Protein AF-A0A2N4TJZ2-F1 (afdb_monomer_lite)

Secondary structure (DSSP, 8-state):
--TTHHHHHHHTT----------GGGGGGS---SSSSS--SS----S----SSPPPPP---S-STHHHHHHHHHHT--THHHHSS-HHHHHHHHHHHHTTTS-TT-HHHHHHHHTEEEEEEEEEEEEPPSSSS-PEEEEEEEEEEE-GGGGTT--THHHHHHHHHHHHHHSBTTSEEEEEEEETTTEEEEEPPPEE--B---

Foldseek 3Di:
DDPVVVVVVVCVPDDDDDDDDDPQQVLQVQDFPQWASDDDPDPDPDPHDGDPDRDDHDDDDLCDDVLVVVVVVVLVDACVVLAPDDFQVSLVVVLVVVVSVDDPPCQLVNLQSVQFRGKHKDWDWDFDDDPDPGDIAIAIEIETEGECVSNVPDDCVVVQVVVQVVVLANDEQRHKYKYWYAYPVPGTPDTDDIDGRPHYDD

Organism: Ralstonia pickettii (NCBI:txid329)

pLDDT: mean 77.64, std 12.87, range [39.34, 93.81]

InterPro domains:
  IPR010272 Type VI secretion system TssF [PF05947] (14-199)
  IPR010272 Type VI secretion system TssF [PTHR35370] (18-200)

Sequence (202 aa):
MRRQDLLEEIIQHTAAGEYTRTNRDLSNLVPRNGFNDLHSPDSIPVTAVGLIRPPSAPRAPFAEGEMAWRLIRQLGFNYLSLTDLDHREGGQGLRNMLRLFVASDDAAQLRQIDSLIGSKVKPVTRRLPGSGPIIYGRGVQCQLTVDETGFSGISPYLFGMVLEQFLTRHVSVNSFTETELHSIQRGRVHRWPVRMGTRSTV

Radius of gyration: 25.01 Å; chains: 1; bounding box: 58×56×70 Å

Structure (mmCIF, N/CA/C/O backbone):
data_AF-A0A2N4TJZ2-F1
#
_entry.id   AF-A0A2N4TJZ2-F1
#
loop_
_atom_site.group_PDB
_atom_site.id
_atom_site.type_symbol
_atom_site.label_atom_id
_atom_site.label_alt_id
_atom_site.label_comp_id
_atom_site.label_asym_id
_atom_site.label_entity_id
_atom_site.label_seq_id
_atom_site.pdbx_PDB_ins_code
_atom_site.Cartn_x
_atom_site.Cartn_y
_atom_site.Cartn_z
_atom_site.occupancy
_atom_site.B_iso_or_equiv
_atom_site.auth_seq_id
_atom_site.auth_comp_id
_atom_site.auth_asym_id
_atom_site.auth_atom_id
_atom_site.pdbx_PDB_model_num
ATOM 1 N N . MET A 1 1 ? 38.676 39.493 -37.091 1.00 44.66 1 MET A N 1
ATOM 2 C CA . MET A 1 1 ? 37.961 39.515 -35.798 1.00 44.66 1 MET A CA 1
ATOM 3 C C . MET A 1 1 ? 37.165 38.229 -35.700 1.00 44.66 1 MET A C 1
ATOM 5 O O . MET A 1 1 ? 36.182 38.080 -36.418 1.00 44.66 1 MET A O 1
ATOM 9 N N . ARG A 1 2 ? 37.725 37.225 -35.014 1.00 41.06 2 ARG A N 1
ATOM 10 C CA . ARG A 1 2 ? 37.318 35.819 -35.133 1.00 41.06 2 ARG A CA 1
ATOM 11 C C . ARG A 1 2 ? 36.214 35.497 -34.131 1.00 41.06 2 ARG A C 1
ATOM 13 O O . ARG A 1 2 ? 36.300 35.830 -32.963 1.00 41.06 2 ARG A O 1
ATOM 20 N N . ARG A 1 3 ? 35.249 34.709 -34.598 1.00 44.62 3 ARG A N 1
ATOM 21 C CA . ARG A 1 3 ? 34.163 34.036 -33.861 1.00 44.62 3 ARG A CA 1
ATOM 22 C C . ARG A 1 3 ? 34.628 33.163 -32.671 1.00 44.62 3 ARG A C 1
ATOM 24 O O . ARG A 1 3 ? 33.786 32.599 -31.988 1.00 44.62 3 ARG A O 1
ATOM 31 N N . GLN A 1 4 ? 35.941 33.021 -32.470 1.00 47.22 4 GLN A N 1
ATOM 32 C CA . GLN A 1 4 ? 36.568 32.284 -31.371 1.00 4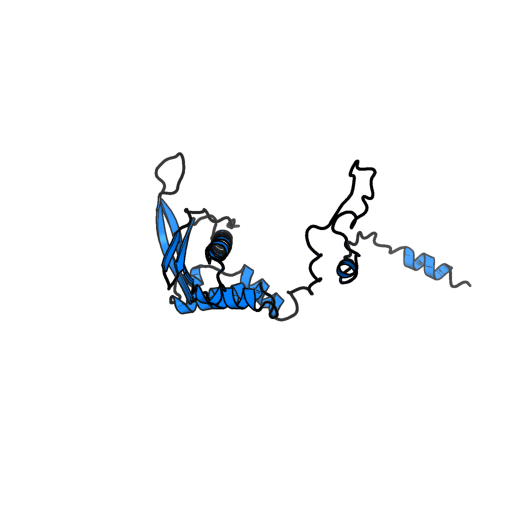7.22 4 GLN A CA 1
ATOM 33 C C . GLN A 1 4 ? 36.593 33.101 -30.072 1.00 47.22 4 GLN A C 1
ATOM 35 O O . GLN A 1 4 ? 36.361 32.524 -29.018 1.00 47.22 4 GLN A O 1
ATOM 40 N N . ASP A 1 5 ? 36.734 34.428 -30.151 1.00 49.44 5 ASP A N 1
ATOM 41 C CA . ASP A 1 5 ? 36.840 35.282 -28.957 1.00 49.44 5 ASP A CA 1
ATOM 42 C C . ASP A 1 5 ? 35.489 35.393 -28.208 1.00 49.44 5 ASP A C 1
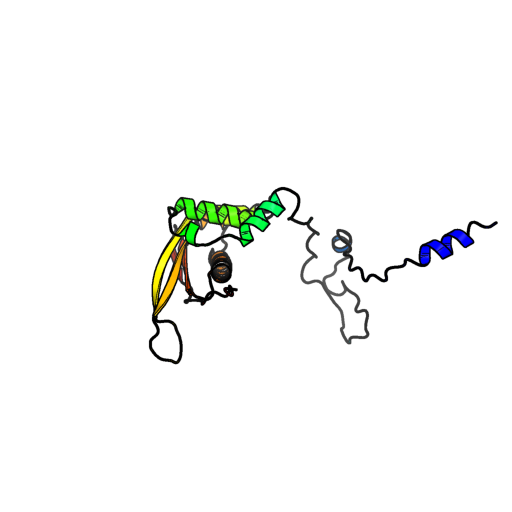ATOM 44 O O . ASP A 1 5 ? 35.450 35.504 -26.990 1.00 49.44 5 ASP A O 1
ATOM 48 N N . LEU A 1 6 ? 34.360 35.248 -28.921 1.00 49.09 6 LEU A N 1
ATOM 49 C CA . LEU A 1 6 ? 33.008 35.237 -28.334 1.00 49.09 6 LEU A CA 1
ATOM 50 C C . LEU A 1 6 ? 32.636 33.914 -27.639 1.00 49.09 6 LEU A C 1
ATOM 52 O O . LEU A 1 6 ? 31.688 33.884 -26.858 1.00 49.09 6 LEU A O 1
ATOM 56 N N . LEU A 1 7 ? 33.330 32.807 -27.935 1.00 45.56 7 LEU A N 1
ATOM 57 C CA . LEU A 1 7 ? 33.061 31.514 -27.291 1.00 45.56 7 LEU A CA 1
ATOM 58 C C . LEU A 1 7 ? 33.777 31.385 -25.943 1.00 45.56 7 LEU A C 1
ATOM 60 O O . LEU A 1 7 ? 33.251 30.716 -25.058 1.00 45.56 7 LEU A O 1
ATOM 64 N N . GLU A 1 8 ? 34.926 32.041 -25.760 1.00 44.22 8 GLU A N 1
ATOM 65 C CA . GLU A 1 8 ? 35.629 32.047 -24.469 1.00 44.22 8 GLU A CA 1
ATOM 66 C C . GLU A 1 8 ? 34.895 32.880 -23.408 1.00 44.22 8 GLU A C 1
ATOM 68 O O . GLU A 1 8 ? 34.836 32.475 -22.247 1.00 44.22 8 GLU A O 1
ATOM 73 N N . GLU A 1 9 ? 34.246 33.980 -23.802 1.00 43.00 9 GLU A N 1
ATOM 74 C CA . GLU A 1 9 ? 33.514 34.857 -22.874 1.00 43.00 9 GLU A CA 1
ATOM 75 C C . GLU A 1 9 ? 32.220 34.202 -22.337 1.00 43.00 9 GLU A C 1
ATOM 77 O O . GLU A 1 9 ? 31.834 34.411 -21.188 1.00 43.00 9 GLU A O 1
ATOM 82 N N . ILE A 1 10 ? 31.585 33.311 -23.114 1.00 47.72 10 ILE A N 1
ATOM 83 C CA . ILE A 1 10 ? 30.380 32.569 -22.683 1.00 47.72 10 ILE A CA 1
ATOM 84 C C . ILE A 1 10 ? 30.727 31.440 -21.691 1.00 47.72 10 ILE A C 1
ATOM 86 O O . ILE A 1 10 ? 29.904 31.074 -20.849 1.00 47.72 10 ILE A O 1
ATOM 90 N N . ILE A 1 11 ? 31.954 30.909 -21.729 1.00 50.69 11 ILE A N 1
ATOM 91 C CA . ILE A 1 11 ? 32.396 29.813 -20.846 1.00 50.69 11 ILE A CA 1
ATOM 92 C C . ILE A 1 11 ? 32.742 30.322 -19.429 1.00 50.69 11 ILE A C 1
ATOM 94 O O . ILE A 1 11 ? 32.792 29.532 -18.483 1.00 50.69 11 ILE A O 1
ATOM 98 N N . GLN A 1 12 ? 32.880 31.633 -19.207 1.00 48.31 12 GLN A N 1
ATOM 99 C CA . GLN A 1 12 ? 33.169 32.189 -17.873 1.00 48.31 12 GLN A CA 1
ATOM 100 C C . GLN A 1 12 ? 31.987 32.134 -16.886 1.00 48.31 12 GLN A C 1
ATOM 102 O O . GLN A 1 12 ? 32.190 32.296 -15.684 1.00 48.31 12 GLN A O 1
ATOM 107 N N . HIS A 1 13 ? 30.780 31.782 -17.343 1.00 50.84 13 HIS A N 1
ATOM 108 C CA . HIS A 1 13 ? 29.644 31.427 -16.481 1.00 50.84 13 HIS A CA 1
ATOM 109 C C . HIS A 1 13 ? 29.353 29.915 -16.479 1.00 50.84 13 HIS A C 1
ATOM 111 O O . HIS A 1 13 ? 28.200 29.485 -16.487 1.00 50.84 13 HIS A O 1
ATOM 117 N N . THR A 1 14 ? 30.392 29.076 -16.466 1.00 56.72 14 THR A N 1
ATOM 118 C CA . THR A 1 14 ? 30.214 27.621 -16.348 1.00 56.72 14 THR A CA 1
ATOM 119 C C . THR A 1 14 ? 29.917 27.241 -14.897 1.00 56.72 14 THR A C 1
ATOM 121 O O . THR A 1 14 ? 30.818 27.097 -14.074 1.00 56.72 14 THR A O 1
ATOM 124 N N . ALA A 1 15 ? 28.639 27.049 -14.573 1.00 63.09 15 ALA A N 1
ATOM 125 C CA . ALA A 1 15 ? 28.247 26.321 -13.374 1.00 63.09 15 ALA A CA 1
ATOM 126 C C . ALA A 1 15 ? 28.661 24.847 -13.533 1.00 63.09 15 ALA A C 1
ATOM 128 O O . ALA A 1 15 ? 28.119 24.130 -14.377 1.00 63.09 15 ALA A O 1
ATOM 129 N N . ALA A 1 16 ? 29.631 24.391 -12.737 1.00 63.72 16 ALA A N 1
ATOM 130 C CA . ALA A 1 16 ? 29.939 22.971 -12.612 1.00 63.72 16 ALA A CA 1
ATOM 131 C C . ALA A 1 16 ? 28.757 22.278 -11.917 1.00 63.72 16 ALA A C 1
ATOM 133 O O . ALA A 1 16 ? 28.494 22.516 -10.740 1.00 63.72 16 ALA A O 1
ATOM 134 N N . GLY A 1 17 ? 28.011 21.465 -12.664 1.00 72.38 17 GLY A N 1
ATOM 135 C CA . GLY A 1 17 ? 26.891 20.683 -12.151 1.00 72.38 17 GLY A CA 1
ATOM 136 C C . GLY A 1 17 ? 27.111 19.204 -12.428 1.00 72.38 17 GLY A C 1
ATOM 137 O O . GLY A 1 17 ? 27.407 18.819 -13.559 1.00 72.38 17 GLY A O 1
ATOM 138 N N . GLU A 1 18 ? 26.957 18.372 -11.405 1.00 76.31 18 GLU A N 1
ATOM 139 C CA . GLU A 1 18 ? 26.844 16.929 -11.583 1.00 76.31 18 GLU A CA 1
ATOM 140 C C . GLU A 1 18 ? 25.398 16.592 -11.959 1.00 76.31 18 GLU A C 1
ATOM 142 O O . GLU A 1 18 ? 24.453 16.945 -11.251 1.00 76.31 18 GLU A O 1
ATOM 147 N N . TYR A 1 19 ? 25.212 15.909 -13.089 1.00 80.56 19 TYR A N 1
ATOM 148 C CA . TYR A 1 19 ? 23.892 15.508 -13.568 1.00 80.56 19 TYR A CA 1
ATOM 149 C C . TYR A 1 19 ? 23.824 13.989 -13.670 1.00 80.56 19 TYR A C 1
ATOM 151 O O . TYR A 1 19 ? 24.529 13.379 -14.471 1.00 80.56 19 TYR A O 1
ATOM 159 N N . THR A 1 20 ? 22.920 13.373 -12.910 1.00 81.31 20 THR A N 1
ATOM 160 C CA . THR A 1 20 ? 22.594 11.952 -13.082 1.00 81.31 20 THR A CA 1
ATOM 161 C C . THR A 1 20 ? 21.530 11.810 -14.168 1.00 81.31 20 THR A C 1
ATOM 163 O O . THR A 1 20 ? 20.476 12.445 -14.099 1.00 81.31 20 THR A O 1
ATOM 166 N N . ARG A 1 21 ? 21.790 10.982 -15.185 1.00 81.62 21 ARG A N 1
ATOM 167 C CA . ARG A 1 21 ? 20.846 10.685 -16.275 1.00 81.62 21 ARG A CA 1
ATOM 168 C C . ARG A 1 21 ? 20.553 9.190 -16.338 1.00 81.62 21 ARG A C 1
ATOM 170 O O . ARG A 1 21 ? 21.384 8.376 -15.954 1.00 81.62 21 ARG A O 1
ATOM 177 N N . THR A 1 22 ? 19.376 8.834 -16.847 1.00 81.19 22 THR A N 1
ATOM 178 C CA . THR A 1 22 ? 18.978 7.439 -17.080 1.00 81.19 22 THR A CA 1
ATOM 179 C C . THR A 1 22 ? 18.794 7.183 -18.576 1.00 81.19 22 THR A C 1
ATOM 181 O O . THR A 1 22 ? 18.402 8.077 -19.326 1.00 81.19 22 THR A O 1
ATOM 184 N N . ASN A 1 23 ? 19.054 5.948 -19.018 1.00 82.25 23 ASN A N 1
ATOM 185 C CA . ASN A 1 23 ? 19.043 5.562 -20.437 1.00 82.25 23 ASN A CA 1
ATOM 186 C C . ASN A 1 23 ? 17.641 5.232 -20.992 1.00 82.25 23 ASN A C 1
ATOM 188 O O . ASN A 1 23 ? 17.527 4.759 -22.122 1.00 82.25 23 ASN A O 1
ATOM 192 N N . ARG A 1 24 ? 16.577 5.486 -20.212 1.00 80.88 24 ARG A N 1
ATOM 193 C CA . ARG A 1 24 ? 15.167 5.212 -20.553 1.00 80.88 24 ARG A CA 1
ATOM 194 C C . ARG A 1 24 ? 14.999 3.849 -21.241 1.00 80.88 24 ARG A C 1
ATOM 196 O O . ARG A 1 24 ? 15.236 2.821 -20.611 1.00 80.88 24 ARG A O 1
ATOM 203 N N . ASP A 1 25 ? 14.596 3.846 -22.510 1.00 77.81 25 ASP A N 1
ATOM 204 C CA . ASP A 1 25 ? 14.196 2.652 -23.254 1.00 77.81 25 ASP A CA 1
ATOM 205 C C . ASP A 1 25 ? 15.373 1.761 -23.663 1.00 77.81 25 ASP A C 1
ATOM 207 O O . ASP A 1 25 ? 15.170 0.577 -23.929 1.00 77.81 25 ASP A O 1
ATOM 211 N N . LEU A 1 26 ? 16.613 2.271 -23.653 1.00 77.38 26 LEU A N 1
ATOM 212 C CA . LEU A 1 26 ? 17.788 1.463 -24.008 1.00 77.38 26 LEU A CA 1
ATOM 213 C C . LEU A 1 26 ? 17.996 0.286 -23.047 1.00 77.38 26 LEU A C 1
ATOM 215 O O . LEU A 1 26 ? 18.498 -0.755 -23.463 1.00 77.38 26 LEU A O 1
ATOM 219 N N . SER A 1 27 ? 17.559 0.400 -21.790 1.00 73.44 27 SER A N 1
ATOM 220 C CA . SER A 1 27 ? 17.622 -0.702 -20.819 1.00 73.44 27 SER A CA 1
ATOM 221 C C . SER A 1 27 ? 16.827 -1.932 -21.279 1.00 73.44 27 SER A C 1
ATOM 223 O O . SER A 1 27 ? 17.176 -3.068 -20.951 1.00 73.44 27 SER A O 1
ATOM 225 N N . ASN A 1 28 ? 15.781 -1.731 -22.088 1.00 77.94 28 ASN A N 1
ATOM 226 C CA . ASN A 1 28 ? 14.980 -2.825 -22.631 1.00 77.94 28 ASN A CA 1
ATOM 227 C C . ASN A 1 28 ? 15.677 -3.557 -23.785 1.00 77.94 28 ASN A C 1
ATOM 229 O O . ASN A 1 28 ? 15.300 -4.688 -24.081 1.00 77.94 28 ASN A O 1
ATOM 233 N N . LEU A 1 29 ? 16.687 -2.940 -24.401 1.00 78.38 29 LEU A N 1
ATOM 234 C CA . LEU A 1 29 ? 17.387 -3.461 -25.576 1.00 78.38 29 LEU A CA 1
ATOM 235 C C . LEU A 1 29 ? 18.653 -4.253 -25.229 1.00 78.38 29 LEU A C 1
ATOM 237 O O . LEU A 1 29 ? 19.268 -4.822 -26.127 1.00 78.38 29 LEU A O 1
ATOM 241 N N . VAL A 1 30 ? 19.043 -4.309 -23.949 1.00 75.12 30 VAL A N 1
ATOM 242 C CA . VAL A 1 30 ? 20.199 -5.101 -23.509 1.00 75.12 30 VAL A CA 1
ATOM 243 C C . VAL A 1 30 ? 19.944 -6.577 -23.847 1.00 75.12 30 VAL A C 1
ATOM 245 O O . VAL A 1 30 ? 18.954 -7.120 -23.341 1.00 75.12 30 VAL A O 1
ATOM 248 N N . PRO A 1 31 ? 20.780 -7.214 -24.695 1.00 72.62 31 PRO A N 1
ATOM 249 C CA . PRO A 1 31 ? 20.651 -8.626 -25.040 1.00 72.62 31 PRO A CA 1
ATOM 250 C C . PRO A 1 31 ? 20.880 -9.486 -23.797 1.00 72.62 31 PRO A C 1
ATOM 252 O O . PRO A 1 31 ? 21.727 -9.161 -22.969 1.00 72.62 31 PRO A O 1
ATOM 255 N N . ARG A 1 32 ? 20.091 -10.557 -23.643 1.00 73.69 32 ARG A N 1
ATOM 256 C CA . ARG A 1 32 ? 20.026 -11.320 -22.388 1.00 73.69 32 ARG A CA 1
ATOM 257 C C . ARG A 1 32 ? 20.204 -12.801 -22.640 1.00 73.69 32 ARG A C 1
ATOM 259 O O . ARG A 1 32 ? 19.476 -13.384 -23.443 1.00 73.69 32 ARG A O 1
ATOM 266 N N . ASN A 1 33 ? 21.129 -13.399 -21.912 1.00 78.56 33 ASN A N 1
ATOM 267 C CA . ASN A 1 33 ? 21.302 -14.840 -21.795 1.00 78.56 33 ASN A CA 1
ATOM 268 C C . ASN A 1 33 ? 21.203 -15.316 -20.332 1.00 78.56 33 ASN A C 1
ATOM 270 O O . ASN A 1 33 ? 21.258 -16.521 -20.096 1.00 78.56 33 ASN A O 1
ATOM 274 N N . GLY A 1 34 ? 21.035 -14.399 -19.364 1.00 78.12 34 GLY A N 1
ATOM 275 C CA . GLY A 1 34 ? 20.883 -14.720 -17.941 1.00 78.12 34 GLY A CA 1
ATOM 276 C C . GLY A 1 34 ? 22.190 -15.115 -17.250 1.00 78.12 34 GLY A C 1
ATOM 277 O O . GLY A 1 34 ? 22.166 -15.500 -16.083 1.00 78.12 34 GLY A O 1
ATOM 278 N N . PHE A 1 35 ? 23.324 -15.021 -17.949 1.00 76.81 35 PHE A N 1
ATOM 279 C CA . PHE A 1 35 ? 24.637 -15.434 -17.458 1.00 76.81 35 PHE A CA 1
ATOM 280 C C . PHE A 1 35 ? 25.669 -14.308 -17.573 1.00 76.81 35 PHE A C 1
ATOM 282 O O . PHE A 1 35 ? 26.333 -14.008 -16.590 1.00 76.81 35 PHE A O 1
ATOM 289 N N . ASN A 1 36 ? 25.771 -13.645 -18.728 1.00 79.75 36 ASN A N 1
ATOM 290 C CA . ASN A 1 36 ? 26.744 -12.588 -19.023 1.00 79.75 36 ASN A CA 1
ATOM 291 C C . ASN A 1 36 ? 26.056 -11.371 -19.662 1.00 79.75 36 ASN A C 1
ATOM 293 O O . ASN A 1 36 ? 26.344 -11.000 -20.800 1.00 79.75 36 ASN A O 1
ATOM 297 N N . ASP A 1 37 ? 25.103 -10.798 -18.933 1.00 79.06 37 ASP A N 1
ATOM 298 C CA . ASP A 1 37 ? 24.270 -9.682 -19.386 1.00 79.06 37 ASP A CA 1
ATOM 299 C C . ASP A 1 37 ? 24.891 -8.316 -19.048 1.00 79.06 37 ASP A C 1
ATOM 301 O O . ASP A 1 37 ? 24.553 -7.310 -19.671 1.00 79.06 37 ASP A O 1
ATOM 305 N N . LEU A 1 38 ? 25.785 -8.261 -18.053 1.00 80.69 38 LEU A N 1
ATOM 306 C CA . LEU A 1 38 ? 26.438 -7.034 -17.595 1.00 80.69 38 LEU A CA 1
ATOM 307 C C . LEU A 1 38 ? 27.949 -7.232 -17.452 1.00 80.69 38 LEU A C 1
ATOM 309 O O . LEU A 1 38 ? 28.414 -8.255 -16.953 1.00 80.69 38 LEU A O 1
ATOM 313 N N . HIS A 1 39 ? 28.712 -6.207 -17.829 1.00 77.56 39 HIS A N 1
ATOM 314 C CA . HIS A 1 39 ? 30.156 -6.160 -17.621 1.00 77.56 39 HIS A CA 1
ATOM 315 C C . HIS A 1 39 ? 30.487 -5.404 -16.331 1.00 77.56 39 HIS A C 1
ATOM 317 O O . HIS A 1 39 ? 29.963 -4.316 -16.092 1.00 77.56 39 HIS A O 1
ATOM 323 N N . SER A 1 40 ? 31.368 -5.975 -15.507 1.00 74.19 40 SER A N 1
ATOM 324 C CA . SER A 1 40 ? 31.910 -5.289 -14.332 1.00 74.19 40 SER A CA 1
ATOM 325 C C . SER A 1 40 ? 32.958 -4.256 -14.775 1.00 74.19 40 SER A C 1
ATOM 327 O O . SER A 1 40 ? 33.873 -4.636 -15.506 1.00 74.19 40 SER A O 1
ATOM 329 N N . PRO A 1 41 ? 32.846 -2.976 -14.370 1.00 68.00 41 PRO A N 1
ATOM 330 C CA . PRO A 1 41 ? 33.807 -1.931 -14.735 1.00 68.00 41 PRO A CA 1
ATOM 331 C C . PRO A 1 41 ? 35.154 -2.076 -14.012 1.00 68.00 41 PRO A C 1
ATOM 333 O O . PRO A 1 41 ? 36.177 -1.682 -14.561 1.00 68.00 41 PRO A O 1
ATOM 336 N N . ASP A 1 42 ? 35.157 -2.692 -12.827 1.00 70.50 42 ASP A N 1
ATOM 337 C CA . ASP A 1 42 ? 36.364 -3.011 -12.067 1.00 70.50 42 ASP A CA 1
ATOM 338 C C . ASP A 1 42 ? 36.673 -4.509 -12.142 1.00 70.50 42 ASP A C 1
ATOM 340 O O . ASP A 1 42 ? 35.764 -5.336 -12.291 1.00 70.50 42 ASP A O 1
ATOM 344 N N . SER A 1 43 ? 37.956 -4.854 -11.990 1.00 70.50 43 SER A N 1
ATOM 345 C CA . SER A 1 43 ? 38.496 -6.221 -11.904 1.00 70.50 43 SER A CA 1
ATOM 346 C C . SER A 1 43 ? 38.030 -6.946 -10.634 1.00 70.50 43 SER A C 1
ATOM 348 O O . SER A 1 43 ? 38.821 -7.314 -9.766 1.00 70.50 43 SER A O 1
ATOM 350 N N . ILE A 1 44 ? 36.722 -7.131 -10.502 1.00 77.75 44 ILE A N 1
ATOM 351 C CA . ILE A 1 44 ? 36.090 -7.928 -9.460 1.00 77.75 44 ILE A CA 1
ATOM 352 C C . ILE A 1 44 ? 36.197 -9.398 -9.900 1.00 77.75 44 ILE A C 1
ATOM 354 O O . ILE A 1 44 ? 35.881 -9.700 -11.053 1.00 77.75 44 ILE A O 1
ATOM 358 N N . PRO A 1 45 ? 36.626 -10.333 -9.028 1.00 81.56 45 PRO A N 1
ATOM 359 C CA . PRO A 1 45 ? 36.756 -11.747 -9.373 1.00 81.56 45 PRO A CA 1
ATOM 360 C C . PRO A 1 45 ? 35.376 -12.426 -9.432 1.00 81.56 45 PRO A C 1
ATOM 362 O O . PRO A 1 45 ? 35.015 -13.222 -8.568 1.00 81.56 45 PRO A O 1
ATOM 365 N N . VAL A 1 46 ? 34.584 -12.090 -10.451 1.00 82.31 46 VAL A N 1
ATOM 366 C CA . VAL A 1 46 ? 33.288 -12.705 -10.764 1.00 82.31 46 VAL A CA 1
ATOM 367 C C . VAL A 1 46 ? 33.355 -13.389 -12.124 1.00 82.31 46 VAL A C 1
ATOM 369 O O . VAL A 1 46 ? 33.889 -12.838 -13.081 1.00 82.31 46 VAL A O 1
ATOM 372 N N . THR A 1 47 ? 32.816 -14.606 -12.218 1.00 82.31 47 THR A N 1
ATOM 373 C CA . THR A 1 47 ? 32.832 -15.389 -13.465 1.00 82.31 47 THR A CA 1
ATOM 374 C C . THR A 1 47 ? 31.898 -14.804 -14.523 1.00 82.31 47 THR A C 1
ATOM 376 O O . THR A 1 47 ? 32.257 -14.788 -15.696 1.00 82.31 47 THR A O 1
ATOM 379 N N . ALA A 1 48 ? 30.712 -14.333 -14.122 1.00 82.94 48 ALA A N 1
ATOM 380 C CA . ALA A 1 48 ? 29.750 -13.673 -15.000 1.00 82.94 48 ALA A CA 1
ATOM 381 C C . ALA A 1 48 ? 28.670 -12.940 -14.173 1.00 82.94 48 ALA A C 1
ATOM 383 O O . ALA A 1 48 ? 28.469 -13.258 -12.997 1.00 82.94 48 ALA A O 1
ATOM 384 N N . VAL A 1 49 ? 27.976 -11.970 -14.778 1.00 84.12 49 VAL A N 1
ATOM 385 C CA . VAL A 1 49 ? 26.846 -11.251 -14.164 1.00 84.12 49 VAL A CA 1
ATOM 386 C C . VAL A 1 49 ? 25.624 -11.363 -15.072 1.00 84.12 49 VAL A C 1
ATOM 388 O O . VAL A 1 49 ? 25.602 -10.811 -16.171 1.00 84.12 49 VAL A O 1
ATOM 391 N N . GLY A 1 50 ? 24.597 -12.066 -14.597 1.00 86.19 50 GLY A N 1
ATOM 392 C CA . GLY A 1 50 ? 23.351 -12.310 -15.321 1.00 86.19 50 GLY A CA 1
ATOM 393 C C . GLY A 1 50 ? 22.138 -11.659 -14.661 1.00 86.19 50 GLY A C 1
ATOM 394 O O . GLY A 1 50 ? 22.074 -11.512 -13.437 1.00 86.19 50 GLY A O 1
ATOM 395 N N . LEU A 1 51 ? 21.149 -11.283 -15.469 1.00 83.75 51 LEU A N 1
ATOM 396 C CA . LEU A 1 51 ? 19.886 -10.722 -15.005 1.00 83.75 51 LEU A CA 1
ATOM 397 C C . LEU A 1 51 ? 18.882 -11.847 -14.721 1.00 83.75 51 LEU A C 1
ATOM 399 O O . LEU A 1 51 ? 18.442 -12.552 -15.623 1.00 83.75 51 LEU A O 1
ATOM 403 N N . ILE A 1 52 ? 18.450 -11.971 -13.460 1.00 86.19 52 ILE A N 1
ATOM 404 C CA . ILE A 1 52 ? 17.416 -12.945 -13.044 1.00 86.19 52 ILE A CA 1
ATOM 405 C C . ILE A 1 52 ? 16.068 -12.638 -13.713 1.00 86.19 52 ILE A C 1
ATOM 407 O O . ILE A 1 52 ? 15.266 -13.531 -13.987 1.00 86.19 52 ILE A O 1
ATOM 411 N N . ARG A 1 53 ? 15.790 -11.352 -13.942 1.00 81.75 53 ARG A N 1
ATOM 412 C CA . ARG A 1 53 ? 14.574 -10.872 -14.595 1.00 81.75 53 ARG A CA 1
ATOM 413 C C . ARG A 1 53 ? 14.911 -9.783 -15.602 1.00 81.75 53 ARG A C 1
ATOM 415 O O . ARG A 1 53 ? 15.854 -9.024 -15.376 1.00 81.75 53 ARG A O 1
ATOM 422 N N . PRO A 1 54 ? 14.115 -9.670 -16.677 1.00 80.88 54 PRO A N 1
ATOM 423 C CA . PRO A 1 54 ? 14.224 -8.545 -17.589 1.00 80.88 54 PRO A CA 1
ATOM 424 C C . PRO A 1 54 ? 14.076 -7.218 -16.820 1.00 80.88 54 PRO A C 1
ATOM 426 O O . PRO A 1 54 ? 13.220 -7.137 -15.932 1.00 80.88 54 PRO A O 1
ATOM 429 N N . PRO A 1 55 ? 14.859 -6.174 -17.154 1.00 83.31 55 PRO A N 1
ATOM 430 C CA . PRO A 1 55 ? 14.597 -4.823 -16.687 1.00 83.31 55 PRO A CA 1
ATOM 431 C C . PRO A 1 55 ? 13.147 -4.442 -16.979 1.00 83.31 55 PRO A C 1
ATOM 433 O O . PRO A 1 55 ? 12.611 -4.746 -18.048 1.00 83.31 55 PRO A O 1
ATOM 436 N N . SER A 1 56 ? 12.505 -3.798 -16.009 1.00 82.88 56 SER A N 1
ATOM 437 C CA . SER A 1 56 ? 11.169 -3.250 -16.202 1.00 82.88 56 SER A CA 1
ATOM 438 C C . SER A 1 56 ? 11.213 -2.133 -17.236 1.00 82.88 56 SER A C 1
ATOM 440 O O . SER A 1 56 ? 12.144 -1.323 -17.220 1.00 82.88 56 SER A O 1
ATOM 442 N N . ALA A 1 57 ? 10.173 -2.037 -18.064 1.00 81.75 57 ALA A N 1
ATOM 443 C CA . ALA A 1 57 ? 10.030 -0.910 -18.969 1.00 81.75 57 ALA A CA 1
ATOM 444 C C . ALA A 1 57 ? 10.039 0.411 -18.175 1.00 81.75 57 ALA A C 1
ATOM 446 O O . ALA A 1 57 ? 9.409 0.490 -17.111 1.00 81.75 57 ALA A O 1
ATOM 447 N N . PRO A 1 58 ? 10.763 1.437 -18.652 1.00 82.81 58 PRO A N 1
ATOM 448 C CA . PRO A 1 58 ? 10.765 2.734 -18.002 1.00 82.81 58 PRO A CA 1
ATOM 449 C C . PRO A 1 58 ? 9.348 3.304 -18.032 1.00 82.81 58 PRO A C 1
ATOM 451 O O . PRO A 1 58 ? 8.634 3.207 -19.029 1.00 82.81 58 PRO A O 1
ATOM 454 N N . ARG A 1 59 ? 8.935 3.902 -16.918 1.00 77.94 59 ARG A N 1
ATOM 455 C CA . ARG A 1 59 ? 7.632 4.555 -16.801 1.00 77.94 59 ARG A CA 1
ATOM 456 C C . ARG A 1 59 ? 7.836 6.054 -16.699 1.00 77.94 59 ARG A C 1
ATOM 458 O O . ARG A 1 59 ? 8.764 6.510 -16.028 1.00 77.94 59 ARG A O 1
ATOM 465 N N . ALA A 1 60 ? 6.963 6.803 -17.364 1.00 75.88 60 ALA A N 1
ATOM 466 C CA . ALA A 1 60 ? 6.891 8.244 -17.194 1.00 75.88 60 ALA A CA 1
ATOM 467 C C . ALA A 1 60 ? 6.585 8.590 -15.722 1.00 75.88 60 ALA A C 1
ATOM 469 O O . ALA A 1 60 ? 5.962 7.786 -15.015 1.00 75.88 60 ALA A O 1
ATOM 470 N N . PRO A 1 61 ? 7.038 9.754 -15.232 1.00 72.12 61 PRO A N 1
ATOM 471 C CA . PRO A 1 61 ? 6.724 10.185 -13.879 1.00 72.12 61 PRO A CA 1
ATOM 472 C C . PRO A 1 61 ? 5.206 10.297 -13.685 1.00 72.12 61 PRO A C 1
ATOM 474 O O . PRO A 1 61 ? 4.495 10.874 -14.497 1.00 72.12 61 PRO A O 1
ATOM 477 N N . PHE A 1 62 ? 4.713 9.769 -12.564 1.00 67.25 62 PHE A N 1
ATOM 478 C CA . PHE A 1 62 ? 3.292 9.814 -12.193 1.00 67.25 62 PHE A CA 1
ATOM 479 C C . PHE A 1 62 ? 2.781 11.225 -11.853 1.00 67.25 62 PHE A C 1
ATOM 481 O O . PHE A 1 62 ? 1.578 11.474 -11.856 1.00 67.25 62 PHE A O 1
ATOM 488 N N . ALA A 1 63 ? 3.686 12.138 -11.497 1.00 64.50 63 ALA A N 1
ATOM 489 C CA . ALA A 1 63 ? 3.366 13.441 -10.929 1.00 64.50 63 ALA A CA 1
ATOM 490 C C . ALA A 1 63 ? 3.321 14.540 -12.002 1.00 64.50 63 ALA A C 1
ATOM 492 O O . ALA A 1 63 ? 4.080 15.504 -11.940 1.00 64.50 63 ALA A O 1
ATOM 493 N N . GLU A 1 64 ? 2.415 14.410 -12.970 1.00 66.25 64 GLU A N 1
ATOM 494 C CA . GLU A 1 64 ? 2.127 15.472 -13.940 1.00 66.25 64 GLU A CA 1
ATOM 495 C C . GLU A 1 64 ? 0.729 16.074 -13.697 1.00 66.25 64 GLU A C 1
ATOM 497 O O . GLU A 1 64 ? -0.241 15.372 -13.394 1.00 66.25 64 GLU A O 1
ATOM 502 N N . GLY A 1 65 ? 0.625 17.404 -13.785 1.00 77.00 65 GLY A N 1
ATOM 503 C CA . GLY A 1 65 ? -0.643 18.141 -13.720 1.00 77.00 65 GLY A CA 1
ATOM 504 C C . GLY A 1 65 ? -1.466 17.921 -12.441 1.00 77.00 65 GLY A C 1
ATOM 505 O O . GLY A 1 65 ? -0.981 18.078 -11.320 1.00 77.00 65 GLY A O 1
ATOM 506 N N . GLU A 1 66 ? -2.752 17.590 -12.602 1.00 77.44 66 GLU A N 1
ATOM 507 C CA . GLU A 1 66 ? -3.705 17.419 -11.492 1.00 77.44 66 GLU A CA 1
ATOM 508 C C . GLU A 1 66 ? -3.316 16.269 -10.545 1.00 77.44 66 GLU A C 1
ATOM 510 O O . GLU A 1 66 ? -3.579 16.337 -9.339 1.00 77.44 66 GLU A O 1
ATOM 515 N N . MET A 1 67 ? -2.652 15.227 -11.060 1.00 75.94 67 MET A N 1
ATOM 516 C CA . MET A 1 67 ? -2.234 14.071 -10.263 1.00 75.94 67 MET A CA 1
ATOM 517 C C . MET A 1 67 ? -1.190 14.467 -9.213 1.00 75.94 67 MET A C 1
ATOM 519 O O . MET A 1 67 ? -1.301 14.065 -8.054 1.00 75.94 67 MET A O 1
ATOM 523 N N . ALA A 1 68 ? -0.244 15.340 -9.574 1.00 78.69 68 ALA A N 1
ATOM 524 C CA . ALA A 1 68 ? 0.728 15.895 -8.633 1.00 78.69 68 ALA A CA 1
ATOM 525 C C . ALA A 1 68 ? 0.030 16.635 -7.480 1.00 78.69 68 ALA A C 1
ATOM 527 O O . ALA A 1 68 ? 0.349 16.422 -6.312 1.00 78.69 68 ALA A O 1
ATOM 528 N N . TRP A 1 69 ? -0.999 17.432 -7.780 1.00 77.88 69 TRP A N 1
ATOM 529 C CA . TRP A 1 69 ? -1.782 18.130 -6.756 1.00 77.88 69 TRP A CA 1
ATOM 530 C C . TRP A 1 69 ? -2.615 17.195 -5.877 1.00 77.88 69 TRP A C 1
ATOM 532 O O . TRP A 1 69 ? -2.816 17.471 -4.691 1.00 77.88 69 TRP A O 1
ATOM 542 N N . ARG A 1 70 ? -3.117 16.083 -6.423 1.00 76.75 70 ARG A N 1
ATOM 543 C CA . ARG A 1 70 ? -3.780 15.038 -5.625 1.00 76.75 70 ARG A CA 1
ATOM 544 C C . ARG A 1 70 ? -2.793 14.358 -4.671 1.00 76.75 70 ARG A C 1
ATOM 546 O O . ARG A 1 70 ? -3.122 14.211 -3.497 1.00 76.75 70 ARG A O 1
ATOM 553 N N . LEU A 1 71 ? -1.581 14.050 -5.133 1.00 77.25 71 LEU A N 1
ATOM 554 C CA . LEU A 1 71 ? -0.501 13.502 -4.304 1.00 77.25 71 LEU A CA 1
ATOM 555 C C . LEU A 1 71 ? -0.030 14.490 -3.224 1.00 77.25 71 LEU A C 1
ATOM 557 O O . LEU A 1 71 ? 0.196 14.095 -2.087 1.00 77.25 71 LEU A O 1
ATOM 561 N N . ILE A 1 72 ? 0.048 15.790 -3.519 1.00 78.19 72 ILE A N 1
ATOM 562 C CA . ILE A 1 72 ? 0.394 16.804 -2.506 1.00 78.19 72 ILE A CA 1
ATOM 563 C C . ILE A 1 72 ? -0.687 16.877 -1.422 1.00 78.19 72 ILE A C 1
ATOM 565 O O . ILE A 1 72 ? -0.375 16.837 -0.231 1.00 78.19 72 ILE A O 1
ATOM 569 N N . ARG A 1 73 ? -1.970 16.919 -1.811 1.00 73.69 73 ARG A N 1
ATOM 570 C CA . ARG A 1 73 ? -3.095 16.902 -0.855 1.00 73.69 73 ARG A CA 1
ATOM 571 C C . ARG A 1 73 ? -3.078 15.662 0.040 1.00 73.69 73 ARG A C 1
ATOM 573 O O . ARG A 1 73 ? -3.486 15.730 1.197 1.00 73.69 73 ARG A O 1
ATOM 580 N N . GLN A 1 74 ? -2.547 14.557 -0.467 1.00 73.81 74 GLN A N 1
ATOM 581 C CA . GLN A 1 74 ? -2.384 13.308 0.262 1.00 73.81 74 GLN A CA 1
ATOM 582 C C . GLN A 1 74 ? -1.440 13.404 1.470 1.00 73.81 74 GLN A C 1
ATOM 584 O O . GLN A 1 74 ? -1.648 12.717 2.468 1.00 73.81 74 GLN A O 1
ATOM 589 N N . LEU A 1 75 ? -0.414 14.259 1.413 1.00 71.25 75 LEU A N 1
ATOM 590 C CA . LEU A 1 75 ? 0.546 14.443 2.512 1.00 71.25 75 LEU A CA 1
ATOM 591 C C . LEU A 1 75 ? -0.117 15.070 3.751 1.00 71.25 75 LEU A C 1
ATOM 593 O O . LEU A 1 75 ? 0.266 14.796 4.894 1.00 71.25 75 LEU A O 1
ATOM 597 N N . GLY A 1 76 ? -1.153 15.881 3.519 1.00 63.03 76 GLY A N 1
ATOM 598 C CA . GLY A 1 76 ? -2.001 16.472 4.552 1.00 63.03 76 GLY A CA 1
ATOM 599 C C . GLY A 1 76 ? -3.104 15.544 5.062 1.00 63.03 76 GLY A C 1
ATOM 600 O O . GLY A 1 76 ? -3.850 15.944 5.953 1.00 63.03 76 GLY A O 1
ATOM 601 N N . PHE A 1 77 ? -3.231 14.323 4.527 1.00 63.16 77 PHE A N 1
ATOM 602 C CA . PHE A 1 77 ? -4.297 13.409 4.921 1.00 63.16 77 PHE A CA 1
ATOM 603 C C . PHE A 1 77 ? -4.204 13.083 6.416 1.00 63.16 77 PHE A C 1
ATOM 605 O O . PHE A 1 77 ? -3.193 12.564 6.905 1.00 63.16 77 PHE A O 1
ATOM 612 N N . ASN A 1 78 ? -5.274 13.412 7.136 1.00 61.16 78 ASN A N 1
ATOM 613 C CA . ASN A 1 78 ? -5.430 13.146 8.554 1.00 61.16 78 ASN A CA 1
ATOM 614 C C . ASN A 1 78 ? -6.456 12.020 8.719 1.00 61.16 78 ASN A C 1
ATOM 616 O O . ASN A 1 78 ? -7.594 12.128 8.267 1.00 61.16 78 ASN A O 1
ATOM 620 N N . TYR A 1 79 ? -6.050 10.926 9.359 1.00 60.62 79 TYR A N 1
ATOM 621 C CA . TYR A 1 79 ? -6.878 9.733 9.556 1.00 60.62 79 TYR A CA 1
ATOM 622 C C . TYR A 1 79 ? -8.146 10.005 10.385 1.00 60.62 79 TYR A C 1
ATOM 624 O O . TYR A 1 79 ? -9.056 9.181 10.361 1.00 60.62 79 TYR A O 1
ATOM 632 N N . LEU A 1 80 ? -8.245 11.159 11.064 1.00 54.81 80 LEU A N 1
ATOM 633 C CA . LEU A 1 80 ? -9.482 11.639 11.698 1.00 54.81 80 LEU A CA 1
ATOM 634 C C . LEU A 1 80 ? -10.664 11.686 10.717 1.00 54.81 80 LEU A C 1
ATOM 636 O O . LEU A 1 80 ? -11.794 11.400 11.108 1.00 54.81 80 LEU A O 1
ATOM 640 N N . SER A 1 81 ? -10.403 11.950 9.435 1.00 57.56 81 SER A N 1
ATOM 641 C CA . SER A 1 81 ? -11.434 11.924 8.396 1.00 57.56 81 SER A CA 1
ATOM 642 C C . SER A 1 81 ? -11.968 10.519 8.096 1.00 57.56 81 SER A C 1
ATOM 644 O O . SER A 1 81 ? -13.024 10.417 7.497 1.00 57.56 81 SER A O 1
ATOM 646 N N . LEU A 1 82 ? -11.279 9.439 8.494 1.00 60.19 82 LEU A N 1
ATOM 647 C CA . LEU A 1 82 ? -11.744 8.052 8.308 1.00 60.19 82 LEU A CA 1
ATOM 648 C C . LEU A 1 82 ? -12.551 7.517 9.500 1.00 60.19 82 LEU A C 1
ATOM 650 O O . LEU A 1 82 ? -13.200 6.483 9.369 1.00 60.19 82 LEU A O 1
ATOM 654 N N . THR A 1 83 ? -12.486 8.175 10.660 1.00 63.75 83 THR A N 1
ATOM 655 C CA . THR A 1 83 ? -13.172 7.727 11.886 1.00 63.75 83 THR A CA 1
ATOM 656 C C . THR A 1 83 ? -14.685 7.925 11.842 1.00 63.75 83 THR A C 1
ATOM 658 O O . THR A 1 83 ? -15.397 7.100 12.406 1.00 63.75 83 THR A O 1
ATOM 661 N N . ASP A 1 84 ? -15.157 8.967 11.151 1.00 65.31 84 ASP A N 1
ATOM 662 C CA . ASP A 1 84 ? -16.589 9.290 11.021 1.00 65.31 84 ASP A CA 1
ATOM 663 C C . ASP A 1 84 ? -17.230 8.739 9.741 1.00 65.31 84 ASP A C 1
ATOM 665 O O . ASP A 1 84 ? -18.435 8.874 9.548 1.00 65.31 84 ASP A O 1
ATOM 669 N N . LEU A 1 85 ? -16.447 8.111 8.859 1.00 73.56 85 LEU A N 1
ATOM 670 C CA . LEU A 1 85 ? -16.976 7.572 7.611 1.00 73.56 85 LEU A CA 1
ATOM 671 C C . LEU A 1 85 ? -17.604 6.197 7.820 1.00 73.56 85 LEU A C 1
ATOM 673 O O . LEU A 1 85 ? -17.048 5.316 8.489 1.00 73.56 85 LEU A O 1
ATOM 677 N N . ASP A 1 86 ? -18.740 5.994 7.158 1.00 81.12 86 ASP A N 1
ATOM 678 C CA . ASP A 1 86 ? -19.370 4.687 7.074 1.00 81.12 86 ASP A CA 1
ATOM 679 C C . ASP A 1 86 ? -18.440 3.672 6.405 1.00 81.12 86 ASP A C 1
ATOM 681 O O . ASP A 1 86 ? -17.570 4.005 5.597 1.00 81.12 86 ASP A O 1
ATOM 685 N N . HIS A 1 87 ? -18.644 2.389 6.715 1.00 83.25 87 HIS A N 1
ATOM 686 C CA . HIS A 1 87 ? -17.732 1.314 6.314 1.00 83.25 87 HIS A CA 1
ATOM 687 C C . HIS A 1 87 ? -17.381 1.336 4.814 1.00 83.25 87 HIS A C 1
ATOM 689 O O . HIS A 1 87 ? -16.217 1.165 4.450 1.00 83.25 87 HIS A O 1
ATOM 695 N N . ARG A 1 88 ? -18.369 1.580 3.941 1.00 84.38 88 ARG A N 1
ATOM 696 C CA . ARG A 1 88 ? -18.166 1.640 2.483 1.00 84.38 88 ARG A CA 1
ATOM 697 C C . ARG A 1 88 ? -17.511 2.946 2.033 1.00 84.38 88 ARG A C 1
ATOM 699 O O . ARG A 1 88 ? -16.686 2.921 1.124 1.00 84.38 88 ARG A O 1
ATOM 706 N N . GLU A 1 89 ? -17.837 4.068 2.669 1.00 82.44 89 GLU A N 1
ATOM 707 C CA . GLU A 1 89 ? -17.274 5.380 2.333 1.00 82.44 89 GLU A CA 1
ATOM 708 C C . GLU A 1 89 ? -15.798 5.477 2.723 1.00 82.44 89 GLU A C 1
ATOM 710 O O . GLU A 1 89 ? -14.978 5.923 1.918 1.00 82.44 89 GLU A O 1
ATOM 715 N N . GLY A 1 90 ? -15.426 4.956 3.897 1.00 82.31 90 GLY A N 1
ATOM 716 C CA . GLY A 1 90 ? -14.024 4.827 4.296 1.00 82.31 90 GLY A CA 1
ATOM 717 C C . GLY A 1 90 ? -13.232 3.962 3.310 1.00 82.31 90 GLY A C 1
ATOM 718 O O . GLY A 1 90 ? -12.133 4.333 2.888 1.00 82.31 90 GLY A O 1
ATOM 719 N N . GLY A 1 91 ? -13.833 2.854 2.855 1.00 85.75 91 GLY A N 1
ATOM 720 C CA . GLY A 1 91 ? -13.260 2.013 1.802 1.00 85.75 91 GLY A CA 1
ATOM 721 C C . GLY A 1 91 ? -13.075 2.769 0.491 1.00 85.75 91 GLY A C 1
ATOM 722 O O . GLY A 1 91 ? -12.016 2.679 -0.125 1.00 85.75 91 GLY A O 1
ATOM 723 N N . GLN A 1 92 ? -14.060 3.571 0.080 1.00 86.00 92 GLN A N 1
ATOM 724 C CA . GLN A 1 92 ? -13.952 4.403 -1.117 1.00 86.00 92 GLN A CA 1
ATOM 725 C C . GLN A 1 92 ? -12.824 5.435 -1.007 1.00 86.00 92 GLN A C 1
ATOM 727 O O . GLN A 1 92 ? -12.060 5.596 -1.961 1.00 86.00 92 GLN A O 1
ATOM 732 N N . GLY A 1 93 ? -12.690 6.095 0.145 1.00 82.50 93 GLY A N 1
ATOM 733 C CA . GLY A 1 93 ? -11.592 7.022 0.416 1.00 82.50 93 GLY A CA 1
ATOM 734 C C . GLY A 1 93 ? -10.230 6.343 0.282 1.00 82.50 93 GLY A C 1
ATOM 735 O O . GLY A 1 93 ? -9.359 6.839 -0.435 1.00 82.50 93 GLY A O 1
ATOM 736 N N . LEU A 1 94 ? -10.072 5.162 0.886 1.00 84.31 94 LEU A N 1
ATOM 737 C CA . LEU A 1 94 ? -8.835 4.389 0.798 1.00 84.31 94 LEU A CA 1
ATOM 738 C C . LEU A 1 94 ? -8.572 3.870 -0.628 1.00 84.31 94 LEU A C 1
ATOM 740 O O . LEU A 1 94 ? -7.438 3.924 -1.091 1.00 84.31 94 LEU A O 1
ATOM 744 N N . ARG A 1 95 ? -9.597 3.456 -1.383 1.00 89.06 95 ARG A N 1
ATOM 745 C CA . ARG A 1 95 ? -9.441 3.075 -2.800 1.00 89.06 95 ARG A CA 1
ATOM 746 C C . ARG A 1 95 ? -8.980 4.237 -3.665 1.00 89.06 95 ARG A C 1
ATOM 748 O O . ARG A 1 95 ? -8.033 4.091 -4.434 1.00 89.06 95 ARG A O 1
ATOM 755 N N . ASN A 1 96 ? -9.621 5.396 -3.522 1.00 85.38 96 ASN A N 1
ATOM 756 C CA . ASN A 1 96 ? -9.234 6.608 -4.241 1.00 85.38 96 ASN A CA 1
ATOM 757 C C . ASN A 1 96 ? -7.785 6.991 -3.930 1.00 85.38 96 ASN A C 1
ATOM 759 O O . ASN A 1 96 ? -7.062 7.403 -4.831 1.00 85.38 96 ASN A O 1
ATOM 763 N N . MET A 1 97 ? -7.367 6.794 -2.678 1.00 81.88 97 MET A N 1
ATOM 764 C CA . MET A 1 97 ? -5.995 6.999 -2.239 1.00 81.88 97 MET A CA 1
ATOM 765 C C . MET A 1 97 ? -5.015 6.053 -2.938 1.00 81.88 97 MET A C 1
ATOM 767 O O . MET A 1 97 ? -4.040 6.495 -3.537 1.00 81.88 97 MET A O 1
ATOM 771 N N . LEU A 1 98 ? -5.285 4.748 -2.888 1.00 86.38 98 LEU A N 1
ATOM 772 C CA . LEU A 1 98 ? -4.405 3.722 -3.449 1.00 86.38 98 LEU A CA 1
ATOM 773 C C . LEU A 1 98 ? -4.276 3.833 -4.971 1.00 86.38 98 LEU A C 1
ATOM 775 O O . LEU A 1 98 ? -3.197 3.602 -5.511 1.00 86.38 98 LEU A O 1
ATOM 779 N N . ARG A 1 99 ? -5.346 4.256 -5.656 1.00 87.81 99 ARG A N 1
ATOM 780 C CA . ARG A 1 99 ? -5.342 4.503 -7.106 1.00 87.81 99 ARG A CA 1
ATOM 781 C C . ARG A 1 99 ? -4.349 5.589 -7.535 1.00 87.81 99 ARG A C 1
ATOM 783 O O . ARG A 1 99 ? -3.952 5.580 -8.689 1.00 87.81 99 ARG A O 1
ATOM 790 N N . LEU A 1 100 ? -3.920 6.489 -6.644 1.00 83.44 100 LEU A N 1
ATOM 791 C CA . LEU A 1 100 ? -2.891 7.491 -6.970 1.00 83.44 100 LEU A CA 1
ATOM 792 C C . LEU A 1 100 ? -1.489 6.880 -7.123 1.00 83.44 100 LEU A C 1
ATOM 794 O O . LEU A 1 100 ? -0.624 7.485 -7.750 1.00 83.44 100 LEU A O 1
ATOM 798 N N . PHE A 1 101 ? -1.258 5.695 -6.551 1.00 82.88 101 PHE A N 1
ATOM 799 C CA . PHE A 1 101 ? 0.036 5.004 -6.578 1.00 82.88 101 PHE A CA 1
ATOM 800 C C . PHE A 1 101 ? 0.131 3.928 -7.657 1.00 82.88 101 PHE A C 1
ATOM 802 O O . PHE A 1 101 ? 1.205 3.371 -7.883 1.00 82.88 101 PHE A O 1
ATOM 809 N N . VAL A 1 102 ? -0.991 3.610 -8.296 1.00 86.12 102 VAL A N 1
ATOM 810 C CA . VAL A 1 102 ? -1.097 2.558 -9.300 1.00 86.12 102 VAL A CA 1
ATOM 811 C C . VAL A 1 102 ? -1.351 3.207 -10.644 1.00 86.12 102 VAL A C 1
ATOM 813 O O . VAL A 1 102 ? -2.155 4.127 -10.770 1.00 86.12 102 VAL A O 1
ATOM 816 N N . ALA A 1 103 ? -0.642 2.744 -11.664 1.00 81.56 103 ALA A N 1
ATOM 817 C CA . ALA A 1 103 ? -0.869 3.246 -13.005 1.00 81.56 103 ALA A CA 1
ATOM 818 C C . ALA A 1 103 ? -2.197 2.743 -13.556 1.00 81.56 103 ALA A C 1
ATOM 820 O O . ALA A 1 103 ? -2.632 1.628 -13.272 1.00 81.56 103 ALA A O 1
ATOM 821 N N . SER A 1 104 ? -2.800 3.552 -14.417 1.00 79.00 104 SER A N 1
ATOM 822 C CA . SER A 1 104 ? -4.089 3.244 -15.030 1.00 79.00 104 SER A CA 1
ATOM 823 C C . SER A 1 104 ? -4.066 2.005 -15.936 1.00 79.00 104 SER A C 1
ATOM 825 O O . SER A 1 104 ? -5.124 1.448 -16.210 1.00 79.00 104 SER A O 1
ATOM 827 N N . ASP A 1 105 ? -2.890 1.570 -16.395 1.00 83.12 105 ASP A N 1
ATOM 828 C CA . ASP A 1 105 ? -2.695 0.391 -17.246 1.00 83.12 105 ASP A CA 1
ATOM 829 C C . ASP A 1 105 ? -2.524 -0.923 -16.455 1.00 83.12 105 ASP A C 1
ATOM 831 O O . ASP A 1 105 ? -2.649 -2.006 -17.030 1.00 83.12 105 ASP A O 1
ATOM 835 N N . ASP A 1 106 ? -2.301 -0.866 -15.136 1.00 86.19 106 ASP A N 1
ATOM 836 C CA . ASP A 1 106 ? -2.144 -2.058 -14.297 1.00 86.19 106 ASP A CA 1
ATOM 837 C C . ASP A 1 106 ? -3.502 -2.583 -13.802 1.00 86.19 106 ASP A C 1
ATOM 839 O O . ASP A 1 106 ? -3.927 -2.392 -12.657 1.00 86.19 106 ASP A O 1
ATOM 843 N N . ALA A 1 107 ? -4.201 -3.292 -14.690 1.00 88.62 107 ALA A N 1
ATOM 844 C CA . ALA A 1 107 ? -5.509 -3.878 -14.400 1.00 88.62 107 ALA A CA 1
ATOM 845 C C . ALA A 1 107 ? -5.488 -4.915 -13.258 1.00 88.62 107 ALA A C 1
ATOM 847 O O . ALA A 1 107 ? -6.530 -5.204 -12.664 1.00 88.62 107 ALA A O 1
ATOM 848 N N . ALA A 1 108 ? -4.339 -5.526 -12.949 1.00 88.88 108 ALA A N 1
ATOM 849 C CA . ALA A 1 108 ? -4.236 -6.475 -11.841 1.00 88.88 108 ALA A CA 1
ATOM 850 C C . ALA A 1 108 ? -4.259 -5.737 -10.497 1.00 88.88 108 ALA A C 1
ATOM 852 O O . ALA A 1 108 ? -5.072 -6.069 -9.632 1.00 88.88 108 ALA A O 1
ATOM 853 N N . GLN A 1 109 ? -3.435 -4.698 -10.350 1.00 88.50 109 GLN A N 1
ATOM 854 C CA . GLN A 1 109 ? -3.397 -3.881 -9.136 1.00 88.50 109 GLN A CA 1
ATOM 855 C C . GLN A 1 109 ? -4.693 -3.089 -8.936 1.00 88.50 109 GLN A C 1
ATOM 857 O O . GLN A 1 109 ? -5.208 -3.030 -7.819 1.00 88.50 109 GLN A O 1
ATOM 862 N N . LEU A 1 110 ? -5.277 -2.544 -10.010 1.00 91.19 110 LEU A N 1
ATOM 863 C CA . LEU A 1 110 ? -6.566 -1.850 -9.932 1.00 91.19 110 LEU A CA 1
ATOM 864 C C . LEU A 1 110 ? -7.686 -2.773 -9.440 1.00 91.19 110 LEU A C 1
ATOM 866 O O . LEU A 1 110 ? -8.449 -2.379 -8.563 1.00 91.19 110 LEU A O 1
ATOM 870 N N . ARG A 1 111 ? -7.738 -4.027 -9.912 1.00 92.00 111 ARG A N 1
ATOM 871 C CA . ARG A 1 111 ? -8.703 -5.018 -9.404 1.00 92.00 111 ARG A CA 1
ATOM 872 C C . ARG A 1 111 ? -8.500 -5.329 -7.925 1.00 92.00 111 ARG A C 1
ATOM 874 O O . ARG A 1 111 ? -9.484 -5.425 -7.194 1.00 92.00 111 ARG A O 1
ATOM 881 N N . GLN A 1 112 ? -7.255 -5.443 -7.462 1.00 91.69 112 GLN A N 1
ATOM 882 C CA . GLN A 1 112 ? -6.966 -5.634 -6.034 1.00 91.69 112 GLN A CA 1
ATOM 883 C C . GLN A 1 112 ? -7.425 -4.435 -5.195 1.00 91.69 112 GLN A C 1
ATOM 885 O O . GLN A 1 112 ? -7.991 -4.622 -4.119 1.00 91.69 112 GLN A O 1
ATOM 890 N N . ILE A 1 113 ? -7.244 -3.209 -5.697 1.00 92.12 113 ILE A N 1
ATOM 891 C CA . ILE A 1 113 ? -7.756 -2.004 -5.034 1.00 92.12 113 ILE A CA 1
ATOM 892 C C . ILE A 1 113 ? -9.286 -2.011 -5.017 1.00 92.12 113 ILE A C 1
ATOM 894 O O . ILE A 1 113 ? -9.886 -1.762 -3.976 1.00 92.12 113 ILE A O 1
ATOM 898 N N . ASP A 1 114 ? -9.930 -2.328 -6.136 1.00 92.06 114 ASP A N 1
ATOM 899 C CA . ASP A 1 114 ? -11.392 -2.338 -6.246 1.00 92.06 114 ASP A CA 1
ATOM 900 C C . ASP A 1 114 ? -12.043 -3.392 -5.348 1.00 92.06 114 ASP A C 1
ATOM 902 O O . ASP A 1 114 ? -13.143 -3.171 -4.835 1.00 92.06 114 ASP A O 1
ATOM 906 N N . SER A 1 115 ? -11.306 -4.470 -5.071 1.00 92.56 115 SER A N 1
ATOM 907 C CA . SER A 1 115 ? -11.674 -5.526 -4.126 1.00 92.56 115 SER A CA 1
ATOM 908 C C . SER A 1 115 ? -11.733 -5.058 -2.671 1.00 92.56 115 SER A C 1
ATOM 910 O O . SER A 1 115 ? -12.281 -5.766 -1.830 1.00 92.56 115 SER A O 1
ATOM 912 N N . LEU A 1 116 ? -11.194 -3.884 -2.329 1.00 92.56 116 LEU A N 1
ATOM 913 C CA . LEU A 1 116 ? -11.395 -3.284 -1.012 1.00 92.56 116 LEU A CA 1
ATOM 914 C C . LEU A 1 116 ? -12.838 -2.769 -0.900 1.00 92.56 116 LEU A C 1
ATOM 916 O O . LEU A 1 116 ? -13.201 -1.745 -1.475 1.00 92.56 116 LEU A O 1
ATOM 920 N N . ILE A 1 117 ? -13.665 -3.473 -0.134 1.00 91.69 117 ILE A N 1
ATOM 921 C CA . ILE A 1 117 ? -15.090 -3.163 0.039 1.00 91.69 117 ILE A CA 1
ATOM 922 C C . ILE A 1 117 ? -15.278 -1.992 0.997 1.00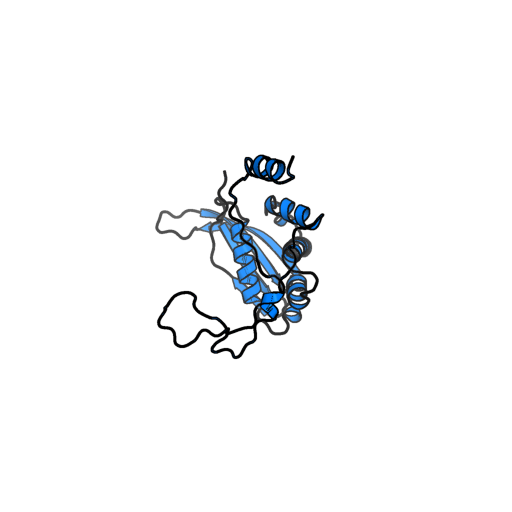 91.69 117 ILE A C 1
ATOM 924 O O . ILE A 1 117 ? -16.132 -1.129 0.776 1.00 91.69 117 ILE A O 1
ATOM 928 N N . GLY A 1 118 ? -14.506 -1.991 2.081 1.00 89.44 118 GLY A N 1
ATOM 929 C CA . GLY A 1 118 ? -14.735 -1.082 3.185 1.00 89.44 118 GLY A CA 1
ATOM 930 C C . GLY A 1 118 ? -13.570 -0.992 4.152 1.00 89.44 118 GLY A C 1
ATOM 931 O O . GLY A 1 118 ? -12.753 -1.906 4.276 1.00 89.44 118 GLY A O 1
ATOM 932 N N . SER A 1 119 ? -13.523 0.118 4.876 1.00 89.56 119 SER A N 1
ATOM 933 C CA . SER A 1 119 ? -12.631 0.305 6.012 1.00 89.56 119 SER A CA 1
ATOM 934 C C . SER A 1 119 ? -13.417 0.916 7.158 1.00 89.56 119 SER A C 1
ATOM 936 O O . SER A 1 119 ? -14.175 1.858 6.945 1.00 89.56 119 SER A O 1
ATOM 938 N N . LYS A 1 120 ? -13.234 0.407 8.372 1.00 87.62 120 LYS A N 1
ATOM 939 C CA . LYS A 1 120 ? -13.816 0.978 9.584 1.00 87.62 120 LYS A CA 1
ATOM 940 C C . LYS A 1 120 ? -12.704 1.292 10.567 1.00 87.62 120 LYS A C 1
ATOM 942 O O . LYS A 1 120 ? -11.943 0.398 10.930 1.00 87.62 120 LYS A O 1
ATOM 947 N N . VAL A 1 121 ? -12.626 2.539 11.011 1.00 85.50 121 VAL A N 1
ATOM 948 C CA . VAL A 1 121 ? -11.647 2.970 12.011 1.00 85.50 121 VAL A CA 1
ATOM 949 C C . VAL A 1 121 ? -12.368 3.169 13.336 1.00 85.50 121 VAL A C 1
ATOM 951 O O . VAL A 1 121 ? -13.407 3.819 13.389 1.00 85.50 121 VAL A O 1
ATOM 954 N N . LYS A 1 122 ? -11.853 2.573 14.411 1.00 85.25 122 LYS A N 1
ATOM 955 C CA . LYS A 1 122 ? -12.422 2.705 15.758 1.00 85.25 122 LYS A CA 1
ATOM 956 C C . LYS A 1 122 ? -11.352 3.170 16.739 1.00 85.25 122 LYS A C 1
ATOM 958 O O . LYS A 1 122 ? -10.274 2.575 16.757 1.00 85.25 122 LYS A O 1
ATOM 963 N N . PRO A 1 123 ? -11.626 4.168 17.593 1.00 84.69 123 PRO A N 1
ATOM 964 C CA . PRO A 1 123 ? -10.719 4.503 18.679 1.00 84.69 123 PRO A CA 1
ATOM 965 C C . PRO A 1 123 ? -10.693 3.352 19.690 1.00 84.69 123 PRO A C 1
ATOM 967 O O . PRO A 1 123 ? -11.737 2.860 20.122 1.00 84.69 123 PRO A O 1
ATOM 970 N N . VAL A 1 124 ? -9.497 2.909 20.069 1.00 85.00 124 VAL A N 1
ATOM 971 C CA . VAL A 1 124 ? -9.300 1.831 21.041 1.00 85.00 124 VAL A CA 1
ATOM 972 C C . VAL A 1 124 ? -8.242 2.218 22.064 1.00 85.00 124 VAL A C 1
ATOM 974 O O . VAL A 1 124 ? -7.220 2.822 21.746 1.00 85.00 124 VAL A O 1
ATOM 977 N N . THR A 1 125 ? -8.474 1.824 23.311 1.00 84.25 125 THR A N 1
ATOM 978 C CA . THR A 1 125 ? -7.479 1.917 24.381 1.00 84.25 125 THR A CA 1
ATOM 979 C C . THR A 1 125 ? -6.912 0.522 24.612 1.00 84.25 125 THR A C 1
ATOM 981 O O . THR A 1 125 ? -7.661 -0.452 24.773 1.00 84.25 125 THR A O 1
ATOM 984 N N . ARG A 1 126 ? -5.584 0.399 24.578 1.00 82.81 126 ARG A N 1
ATOM 985 C CA . ARG A 1 126 ? -4.872 -0.869 24.794 1.00 82.81 126 ARG A CA 1
ATOM 986 C C . ARG A 1 126 ? -3.691 -0.647 25.721 1.00 82.81 126 ARG A C 1
ATOM 988 O O . ARG A 1 126 ? -3.107 0.434 25.760 1.00 82.81 126 ARG A O 1
ATOM 995 N N . ARG A 1 127 ? -3.332 -1.700 26.451 1.00 78.94 127 ARG A N 1
ATOM 996 C CA . ARG A 1 127 ? -2.067 -1.754 27.178 1.00 78.94 127 ARG A CA 1
ATOM 997 C C . ARG A 1 127 ? -0.930 -1.802 26.159 1.00 78.94 127 ARG A C 1
ATOM 999 O O . ARG A 1 127 ? -0.935 -2.675 25.291 1.00 78.94 127 ARG A O 1
ATOM 1006 N N . LEU A 1 128 ? 0.014 -0.873 26.263 1.00 74.94 128 LEU A N 1
ATOM 1007 C CA . LEU A 1 128 ? 1.162 -0.825 25.364 1.00 74.94 128 LEU A CA 1
ATOM 1008 C C . LEU A 1 128 ? 2.171 -1.931 25.723 1.00 74.94 128 LEU A C 1
ATOM 1010 O O . LEU A 1 128 ? 2.414 -2.169 26.911 1.00 74.94 128 LEU A O 1
ATOM 1014 N N . PRO A 1 129 ? 2.749 -2.622 24.724 1.00 66.44 129 PRO A N 1
ATOM 1015 C CA . PRO A 1 129 ? 3.815 -3.585 24.960 1.00 66.44 129 PRO A CA 1
ATOM 1016 C C . PRO A 1 129 ? 5.111 -2.844 25.323 1.00 66.44 129 PRO A C 1
ATOM 1018 O O . PRO A 1 129 ? 5.618 -2.047 24.540 1.00 66.44 129 PRO A O 1
ATOM 1021 N N . GLY A 1 130 ? 5.645 -3.100 26.518 1.00 66.19 130 GLY A N 1
ATOM 1022 C CA . GLY A 1 130 ? 6.901 -2.520 26.990 1.00 66.19 130 GLY A CA 1
ATOM 1023 C C . GLY A 1 130 ? 7.351 -3.126 28.319 1.00 66.19 130 GLY A C 1
ATOM 1024 O O . GLY A 1 130 ? 6.523 -3.528 29.140 1.00 66.19 130 GLY A O 1
ATOM 1025 N N . SER A 1 131 ? 8.666 -3.207 28.530 1.00 58.44 131 SER A N 1
ATOM 1026 C CA . SER A 1 131 ? 9.283 -3.607 29.799 1.00 58.44 131 SER A CA 1
ATOM 1027 C C . SER A 1 131 ? 9.271 -2.418 30.765 1.00 58.44 131 SER A C 1
ATOM 1029 O O . SER A 1 131 ? 10.269 -1.718 30.925 1.00 58.44 131 SER A O 1
ATOM 1031 N N . GLY A 1 132 ? 8.109 -2.124 31.343 1.00 67.50 132 GLY A N 1
ATOM 1032 C CA . GLY A 1 132 ? 7.911 -0.975 32.223 1.00 67.50 132 GLY A CA 1
ATOM 1033 C C . GLY A 1 132 ? 6.547 -1.002 32.921 1.00 67.50 132 GLY A C 1
ATOM 1034 O O . GLY A 1 132 ? 5.823 -1.999 32.810 1.00 67.50 132 GLY A O 1
ATOM 1035 N N . PRO A 1 133 ? 6.178 0.067 33.653 1.00 73.88 133 PRO A N 1
ATOM 1036 C CA . PRO A 1 133 ? 4.862 0.178 34.280 1.00 73.88 133 PRO A CA 1
ATOM 1037 C C . PRO A 1 133 ? 3.731 0.001 33.254 1.00 73.88 133 PRO A C 1
ATOM 1039 O O . PRO A 1 133 ? 3.900 0.259 32.062 1.00 73.88 133 PRO A O 1
ATOM 1042 N N . ILE A 1 134 ? 2.564 -0.471 33.708 1.00 75.81 134 ILE A N 1
ATOM 1043 C CA . ILE A 1 134 ? 1.402 -0.710 32.840 1.00 75.81 134 ILE A CA 1
ATOM 1044 C C . ILE A 1 134 ? 0.894 0.634 32.310 1.00 75.81 134 ILE A C 1
ATOM 1046 O O . ILE A 1 134 ? 0.177 1.349 33.004 1.00 75.81 134 ILE A O 1
ATOM 1050 N N . ILE A 1 135 ? 1.255 0.963 31.070 1.00 75.62 135 ILE A N 1
ATOM 1051 C CA . ILE A 1 135 ? 0.806 2.178 30.390 1.00 75.62 135 ILE A CA 1
ATOM 1052 C C . ILE A 1 135 ? -0.323 1.816 29.425 1.00 75.62 135 ILE A C 1
ATOM 1054 O O . ILE A 1 135 ? -0.196 0.919 28.584 1.00 75.62 135 ILE A O 1
ATOM 1058 N N . TYR A 1 136 ? -1.439 2.532 29.544 1.00 78.75 136 TYR A N 1
ATOM 1059 C CA . TYR A 1 136 ? -2.526 2.489 28.575 1.00 78.75 136 TYR A CA 1
ATOM 1060 C C . TYR A 1 136 ? -2.295 3.563 27.517 1.00 78.75 136 TYR A C 1
ATOM 1062 O O . TYR A 1 136 ? -2.217 4.748 27.830 1.00 78.75 136 TYR A O 1
ATOM 1070 N N . GLY A 1 137 ? -2.190 3.140 26.262 1.00 76.44 137 GLY A N 1
ATOM 1071 C CA . GLY A 1 137 ? -2.172 4.041 25.118 1.00 76.44 137 GLY A CA 1
ATOM 1072 C C . GLY A 1 137 ? -3.583 4.254 24.584 1.00 76.44 137 GLY A C 1
ATOM 1073 O O . GLY A 1 137 ? -4.447 3.380 24.720 1.00 76.44 137 GLY A O 1
ATOM 1074 N N . ARG A 1 138 ? -3.802 5.386 23.912 1.00 80.19 138 ARG A N 1
ATOM 1075 C CA . ARG A 1 138 ? -4.927 5.569 22.987 1.00 80.19 138 ARG A CA 1
ATOM 1076 C C . ARG A 1 138 ? -4.414 5.330 21.573 1.00 80.19 138 ARG A C 1
ATOM 1078 O O . ARG A 1 138 ? -3.314 5.752 21.223 1.00 80.19 138 ARG A O 1
ATOM 1085 N N . GLY A 1 139 ? -5.201 4.630 20.780 1.00 81.56 139 GLY A N 1
ATOM 1086 C CA . GLY A 1 139 ? -4.859 4.307 19.409 1.00 81.56 139 GLY A CA 1
ATOM 1087 C C . GLY A 1 139 ? -6.100 4.073 18.575 1.00 81.56 139 GLY A C 1
ATOM 1088 O O . GLY A 1 139 ? -7.230 4.292 19.021 1.00 81.56 139 GLY A O 1
ATOM 1089 N N . VAL A 1 140 ? -5.877 3.628 17.350 1.00 84.12 140 VAL A N 1
ATOM 1090 C CA . VAL A 1 140 ? -6.934 3.346 16.385 1.00 84.12 140 VAL A CA 1
ATOM 1091 C C . VAL A 1 140 ? -6.839 1.903 15.913 1.00 84.12 140 VAL A C 1
ATOM 1093 O O . VAL A 1 140 ? -5.759 1.394 15.620 1.00 84.12 140 VAL A O 1
ATOM 1096 N N . GLN A 1 141 ? -7.988 1.239 15.854 1.00 87.62 141 GLN A N 1
ATOM 1097 C CA . GLN A 1 141 ? -8.144 -0.055 15.215 1.00 87.62 141 GLN A CA 1
ATOM 1098 C C . GLN A 1 141 ? -8.736 0.162 13.823 1.00 87.62 141 GLN A C 1
ATOM 1100 O O . GLN A 1 141 ? -9.864 0.641 13.698 1.00 87.62 141 GLN A O 1
ATOM 1105 N N . CYS A 1 142 ? -7.989 -0.212 12.793 1.00 88.25 142 CYS A N 1
ATOM 1106 C CA . CYS A 1 142 ? -8.396 -0.167 11.398 1.00 88.25 142 CYS A CA 1
ATOM 1107 C C . CYS A 1 142 ? -8.839 -1.562 10.956 1.00 88.25 142 CYS A C 1
ATOM 1109 O O . CYS A 1 142 ? -8.025 -2.471 10.795 1.00 88.25 142 CYS A O 1
ATOM 1111 N N . GLN A 1 143 ? -10.139 -1.729 10.752 1.00 90.75 143 GLN A N 1
ATOM 1112 C CA . GLN A 1 143 ? -10.722 -2.939 10.194 1.00 90.75 143 GLN A CA 1
ATOM 1113 C C . GLN A 1 143 ? -10.891 -2.761 8.685 1.00 90.75 143 GLN A C 1
ATOM 1115 O O . GLN A 1 143 ? -11.647 -1.896 8.244 1.00 90.75 143 GLN A O 1
ATOM 1120 N N . LEU A 1 144 ? -10.197 -3.573 7.899 1.00 92.00 144 LEU A N 1
ATOM 1121 C CA . LEU A 1 144 ? -10.241 -3.564 6.440 1.00 92.00 144 LEU A CA 1
ATOM 1122 C C . LEU A 1 144 ? -11.044 -4.766 5.957 1.00 92.00 144 LEU A C 1
ATOM 1124 O O . LEU A 1 144 ? -10.821 -5.881 6.428 1.00 92.00 144 LEU A O 1
ATOM 1128 N N . THR A 1 145 ? -11.957 -4.552 5.017 1.00 93.12 145 THR A N 1
ATOM 1129 C CA . THR A 1 145 ? -12.780 -5.619 4.443 1.00 93.12 145 THR A CA 1
ATOM 1130 C C . THR A 1 145 ? -12.540 -5.717 2.950 1.00 93.12 145 THR A C 1
ATOM 1132 O O . THR A 1 145 ? -12.708 -4.736 2.225 1.00 93.12 145 THR A O 1
ATOM 1135 N N . VAL A 1 146 ? -12.143 -6.905 2.502 1.00 93.69 146 VAL A N 1
ATOM 1136 C CA . VAL A 1 146 ? -11.783 -7.195 1.115 1.00 93.69 146 VAL A CA 1
ATOM 1137 C C . VAL A 1 146 ? -12.614 -8.339 0.542 1.00 93.69 146 VAL A C 1
ATOM 1139 O O . VAL A 1 146 ? -13.070 -9.228 1.264 1.00 93.69 146 VAL A O 1
ATOM 1142 N N . ASP A 1 147 ? -12.781 -8.307 -0.772 1.00 92.81 147 ASP A N 1
ATOM 1143 C CA . ASP A 1 147 ? -13.323 -9.385 -1.585 1.00 92.81 147 ASP A CA 1
ATOM 1144 C C . ASP A 1 147 ? -12.174 -10.212 -2.179 1.00 92.81 147 ASP A C 1
ATOM 1146 O O . ASP A 1 147 ? -11.388 -9.703 -2.974 1.00 92.81 147 ASP A O 1
ATOM 1150 N N . GLU A 1 148 ? -12.049 -11.492 -1.823 1.00 90.56 148 GLU A N 1
ATOM 1151 C CA . GLU A 1 148 ? -10.997 -12.352 -2.389 1.00 90.56 148 GLU A CA 1
ATOM 1152 C C . GLU A 1 148 ? -11.156 -12.608 -3.898 1.00 90.56 148 GLU A C 1
ATOM 1154 O O . GLU A 1 148 ? -10.174 -12.958 -4.558 1.00 90.56 148 GLU A O 1
ATOM 1159 N N . THR A 1 149 ? -12.349 -12.416 -4.475 1.00 90.00 149 THR A N 1
ATOM 1160 C CA . THR A 1 149 ? -12.596 -12.720 -5.896 1.00 90.00 149 THR A CA 1
ATOM 1161 C C . THR A 1 149 ? -11.735 -11.883 -6.843 1.00 90.00 149 THR A C 1
ATOM 1163 O O . THR A 1 149 ? -11.288 -12.392 -7.872 1.00 90.00 149 THR A O 1
ATOM 1166 N N . GLY A 1 150 ? -11.414 -10.635 -6.490 1.00 85.81 150 GLY A N 1
ATOM 1167 C CA . GLY A 1 150 ? -10.580 -9.778 -7.335 1.00 85.81 150 GLY A CA 1
ATOM 1168 C C . GLY A 1 150 ? -9.071 -9.977 -7.166 1.00 85.81 150 GLY A C 1
ATOM 1169 O O . GLY A 1 150 ? -8.295 -9.398 -7.928 1.00 85.81 150 GLY A O 1
ATOM 1170 N N . PHE A 1 151 ? -8.629 -10.855 -6.258 1.00 86.12 151 PHE A N 1
ATOM 1171 C CA . PHE A 1 151 ? -7.210 -11.203 -6.106 1.00 86.12 151 PHE A CA 1
ATOM 1172 C C . PHE A 1 151 ? -6.744 -12.323 -7.050 1.00 86.12 151 PHE A C 1
ATOM 1174 O O . PHE A 1 151 ? -5.566 -12.672 -7.035 1.00 86.12 151 PHE A O 1
ATOM 1181 N N . SER A 1 152 ? -7.619 -12.866 -7.911 1.00 83.94 152 SER A N 1
ATOM 1182 C CA . SER A 1 152 ? -7.260 -13.857 -8.949 1.00 83.94 152 SER A CA 1
ATOM 1183 C C . SER A 1 152 ? -6.468 -15.066 -8.411 1.00 83.94 152 SER A C 1
ATOM 1185 O O . SER A 1 152 ? -5.534 -15.544 -9.051 1.00 83.94 152 SER A O 1
ATOM 1187 N N . GLY A 1 153 ? -6.808 -15.542 -7.207 1.00 78.75 153 GLY A N 1
ATOM 1188 C CA . GLY A 1 153 ? -6.135 -16.666 -6.538 1.00 78.75 153 GLY A CA 1
ATOM 1189 C C . GLY A 1 153 ? -4.931 -16.287 -5.665 1.00 78.75 153 GLY A C 1
ATOM 1190 O O . GLY A 1 153 ? -4.369 -17.151 -4.993 1.00 78.75 153 GLY A O 1
ATOM 1191 N N . ILE A 1 154 ? -4.548 -15.009 -5.621 1.00 84.44 154 ILE A N 1
ATOM 1192 C CA . ILE A 1 154 ? -3.520 -14.491 -4.710 1.00 84.44 154 ILE A CA 1
ATOM 1193 C C . ILE A 1 154 ? -4.143 -14.250 -3.328 1.00 84.44 154 ILE A C 1
ATOM 1195 O O . ILE A 1 154 ? -5.285 -13.816 -3.206 1.00 84.44 154 ILE A O 1
ATOM 1199 N N . SER A 1 155 ? -3.392 -14.518 -2.258 1.00 87.31 155 SER A N 1
ATOM 1200 C CA . SER A 1 155 ? -3.858 -14.229 -0.898 1.00 87.31 155 SER A CA 1
ATOM 1201 C C . SER A 1 155 ? -3.925 -12.713 -0.640 1.00 87.31 155 SER A C 1
ATOM 1203 O O . SER A 1 155 ? -2.940 -12.014 -0.905 1.00 87.31 155 SER A O 1
ATOM 1205 N N . PRO A 1 156 ? -5.009 -12.192 -0.028 1.00 90.44 156 PRO A N 1
ATOM 1206 C CA . PRO A 1 156 ? -5.114 -10.778 0.340 1.00 90.44 156 PRO A CA 1
ATOM 1207 C C . PRO A 1 156 ? -4.158 -10.383 1.481 1.00 90.44 156 PRO A C 1
ATOM 1209 O O . PRO A 1 156 ? -4.066 -9.210 1.841 1.00 90.44 156 PRO A O 1
ATOM 1212 N N . TYR A 1 157 ? -3.427 -11.341 2.059 1.00 90.94 157 TYR A N 1
ATOM 1213 C CA . TYR A 1 157 ? -2.494 -11.111 3.158 1.00 90.94 157 TYR A CA 1
ATOM 1214 C C . TYR A 1 157 ? -1.417 -10.070 2.827 1.00 90.94 157 TYR A C 1
ATOM 1216 O O . TYR A 1 157 ? -1.196 -9.153 3.615 1.00 90.94 157 TYR A O 1
ATOM 1224 N N . LEU A 1 158 ? -0.768 -10.173 1.659 1.00 90.12 158 LEU A N 1
ATOM 1225 C CA . LEU A 1 158 ? 0.284 -9.227 1.264 1.00 90.12 158 LEU A CA 1
ATOM 1226 C C . LEU A 1 158 ? -0.279 -7.812 1.093 1.00 90.12 158 LEU A C 1
ATOM 1228 O O . LEU A 1 158 ? 0.337 -6.841 1.522 1.00 90.12 158 LEU A O 1
ATOM 1232 N N . PHE A 1 159 ? -1.474 -7.703 0.517 1.00 90.38 159 PHE A N 1
ATOM 1233 C CA . PHE A 1 159 ? -2.176 -6.432 0.398 1.00 90.38 159 PHE A CA 1
ATOM 1234 C C . PHE A 1 159 ? -2.476 -5.833 1.779 1.00 90.38 159 PHE A C 1
ATOM 1236 O O . PHE A 1 159 ? -2.171 -4.668 2.025 1.00 90.38 159 PHE A O 1
ATOM 1243 N N . GLY A 1 160 ? -2.961 -6.649 2.719 1.00 90.25 160 GLY A N 1
ATOM 1244 C CA . GLY A 1 160 ? -3.156 -6.241 4.110 1.00 90.25 160 GLY A CA 1
ATOM 1245 C C . GLY A 1 160 ? -1.869 -5.789 4.807 1.00 90.25 160 GLY A C 1
ATOM 1246 O O . GLY A 1 160 ? -1.889 -4.763 5.476 1.00 90.25 160 GLY A O 1
ATOM 1247 N N . MET A 1 161 ? -0.745 -6.487 4.597 1.00 90.81 161 MET A N 1
ATOM 1248 C CA . MET A 1 161 ? 0.574 -6.092 5.127 1.00 90.81 161 MET A CA 1
ATOM 1249 C C . MET A 1 161 ? 0.993 -4.704 4.626 1.00 90.81 161 MET A C 1
ATOM 1251 O O . MET A 1 161 ? 1.472 -3.875 5.398 1.00 90.81 161 MET A O 1
ATOM 1255 N N . VAL A 1 162 ? 0.815 -4.439 3.328 1.00 90.69 162 VAL A N 1
ATOM 1256 C CA . VAL A 1 162 ? 1.156 -3.139 2.733 1.00 90.69 162 VAL A CA 1
ATOM 1257 C C . VAL A 1 162 ? 0.262 -2.039 3.303 1.00 90.69 162 VAL A C 1
ATOM 1259 O O . VAL A 1 162 ? 0.766 -0.977 3.672 1.00 90.69 162 VAL A O 1
ATOM 1262 N N . LEU A 1 163 ? -1.044 -2.294 3.429 1.00 88.31 163 LEU A N 1
ATOM 1263 C CA . LEU A 1 163 ? -1.979 -1.334 4.018 1.00 88.31 163 LEU A CA 1
ATOM 1264 C C . LEU A 1 163 ? -1.701 -1.072 5.495 1.00 88.31 163 LEU A C 1
ATOM 1266 O O . LEU A 1 163 ? -1.785 0.069 5.937 1.00 88.31 163 LEU A O 1
ATOM 1270 N N . GLU A 1 164 ? -1.326 -2.093 6.253 1.00 89.25 164 GLU A N 1
ATOM 1271 C CA . GLU A 1 164 ? -0.951 -1.962 7.657 1.00 89.25 164 GLU A CA 1
ATOM 1272 C C . GLU A 1 164 ? 0.269 -1.047 7.836 1.00 89.25 164 GLU A C 1
ATOM 1274 O O . GLU A 1 164 ? 0.238 -0.100 8.633 1.00 89.25 164 GLU A O 1
ATOM 1279 N N . GLN A 1 165 ? 1.310 -1.258 7.029 1.00 87.06 165 GLN A N 1
ATOM 1280 C CA . GLN A 1 165 ? 2.500 -0.412 7.029 1.00 87.06 165 GLN A CA 1
ATOM 1281 C C . GLN A 1 165 ? 2.195 1.014 6.550 1.00 87.06 165 GLN A C 1
ATOM 1283 O O . GLN A 1 165 ? 2.765 1.976 7.077 1.00 87.06 165 GLN A O 1
ATOM 1288 N N . PHE A 1 166 ? 1.306 1.158 5.565 1.00 84.38 166 PHE A N 1
ATOM 1289 C CA . PHE A 1 166 ? 0.842 2.452 5.075 1.00 84.38 166 PHE A CA 1
ATOM 1290 C C . PHE A 1 166 ? 0.110 3.224 6.180 1.00 84.38 166 PHE A C 1
ATOM 1292 O O . PHE A 1 166 ? 0.492 4.348 6.503 1.00 84.38 166 PHE A O 1
ATOM 1299 N N . LEU A 1 167 ? -0.874 2.603 6.833 1.00 80.31 167 LEU A N 1
ATOM 1300 C CA . LEU A 1 167 ? -1.647 3.221 7.912 1.00 80.31 167 LEU A CA 1
ATOM 1301 C C . LEU A 1 167 ? -0.752 3.621 9.090 1.00 80.31 167 LEU A C 1
ATOM 1303 O O . LEU A 1 167 ? -0.864 4.740 9.586 1.00 80.31 167 LEU A O 1
ATOM 1307 N N . THR A 1 168 ? 0.203 2.769 9.471 1.00 80.69 168 THR A N 1
ATOM 1308 C CA . THR A 1 168 ? 1.142 3.046 10.574 1.00 80.69 168 THR A CA 1
ATOM 1309 C C . THR A 1 168 ? 2.002 4.287 10.312 1.00 80.69 168 THR A C 1
ATOM 1311 O O . THR A 1 168 ? 2.291 5.051 11.234 1.00 80.69 168 THR A O 1
ATOM 1314 N N . ARG A 1 169 ? 2.384 4.539 9.052 1.00 77.31 169 ARG A N 1
ATOM 1315 C CA . ARG A 1 169 ? 3.155 5.736 8.670 1.00 77.31 169 ARG A CA 1
ATOM 1316 C C . ARG A 1 169 ? 2.326 7.019 8.699 1.00 77.31 169 ARG A C 1
ATOM 1318 O O . ARG A 1 169 ? 2.884 8.091 8.917 1.00 77.31 169 ARG A O 1
ATOM 1325 N N . HIS A 1 170 ? 1.019 6.922 8.468 1.00 72.81 170 HIS A N 1
ATOM 1326 C CA . HIS A 1 170 ? 0.123 8.079 8.445 1.00 72.81 170 HIS A CA 1
ATOM 1327 C C . HIS A 1 170 ? -0.441 8.449 9.827 1.00 72.81 170 HIS A C 1
ATOM 1329 O O . HIS A 1 170 ? -0.989 9.544 9.985 1.00 72.81 170 HIS A O 1
ATOM 1335 N N . VAL A 1 171 ? -0.277 7.582 10.830 1.00 67.06 171 VAL A N 1
ATOM 1336 C CA . VAL A 1 171 ? -0.717 7.808 12.213 1.00 67.06 171 VAL A CA 1
ATOM 1337 C C . VAL A 1 171 ? 0.336 8.599 12.995 1.00 67.06 171 VAL A C 1
ATOM 1339 O O . VAL A 1 171 ? 1.542 8.401 12.838 1.00 67.06 171 VAL A O 1
ATOM 1342 N N . SER A 1 172 ? -0.139 9.533 13.825 1.00 63.12 172 SER A N 1
ATOM 1343 C CA . SER A 1 172 ? 0.694 10.357 14.710 1.00 63.12 172 SER A CA 1
ATOM 1344 C C . SER A 1 172 ? 1.549 9.493 15.643 1.00 63.12 172 SER A C 1
ATOM 1346 O O . SER A 1 172 ? 1.072 8.470 16.131 1.00 63.12 172 SER A O 1
ATOM 1348 N N . VAL A 1 173 ? 2.777 9.930 15.951 1.00 59.12 173 VAL A N 1
ATOM 1349 C CA . VAL A 1 173 ? 3.672 9.277 16.934 1.00 59.12 173 VAL A CA 1
ATOM 1350 C C . VAL A 1 173 ? 3.003 9.047 18.290 1.00 59.12 173 VAL A C 1
ATOM 1352 O O . VAL A 1 173 ? 3.303 8.069 18.971 1.00 59.12 173 VAL A O 1
ATOM 1355 N N . ASN A 1 174 ? 2.033 9.886 18.659 1.00 60.56 174 ASN A N 1
ATOM 1356 C CA . ASN A 1 174 ? 1.337 9.800 19.945 1.00 60.56 174 ASN A CA 1
ATOM 1357 C C . ASN A 1 174 ? 0.177 8.791 19.957 1.00 60.56 174 ASN A C 1
ATOM 1359 O O . ASN A 1 174 ? -0.607 8.752 20.907 1.00 60.56 174 ASN A O 1
ATOM 1363 N N . SER A 1 175 ? 0.003 8.003 18.898 1.00 71.81 175 SER A N 1
ATOM 1364 C CA . SER A 1 175 ? -1.064 7.011 18.797 1.00 71.81 175 SER A CA 1
ATOM 1365 C C . SER A 1 175 ? -0.533 5.701 18.237 1.00 71.81 175 SER A C 1
ATOM 1367 O O . SER A 1 175 ? 0.340 5.671 17.371 1.00 71.81 175 SER A O 1
ATOM 1369 N N . PHE A 1 176 ? -1.076 4.596 18.737 1.00 80.31 176 PHE A N 1
ATOM 1370 C CA . PHE A 1 176 ? -0.807 3.289 18.153 1.00 80.31 176 PHE A CA 1
ATOM 1371 C C . PHE A 1 176 ? -1.864 2.929 17.107 1.00 80.31 176 PHE A C 1
ATOM 1373 O O . PHE A 1 176 ? -3.001 3.404 17.158 1.00 80.31 176 PHE A O 1
ATOM 1380 N N . THR A 1 177 ? -1.489 2.050 16.185 1.00 83.31 177 THR A N 1
ATOM 1381 C CA . THR A 1 177 ? -2.363 1.508 15.145 1.00 83.31 177 THR A CA 1
ATOM 1382 C C . THR A 1 177 ? -2.456 0.002 15.309 1.00 83.31 177 THR A C 1
ATOM 1384 O O . THR A 1 177 ? -1.457 -0.677 15.549 1.00 83.31 177 THR A O 1
ATOM 1387 N N . GLU A 1 178 ? -3.662 -0.526 15.180 1.00 87.75 178 GLU A N 1
ATOM 1388 C CA . GLU A 1 178 ? -3.931 -1.953 15.105 1.00 87.75 178 GLU A CA 1
ATOM 1389 C C . GLU A 1 178 ? -4.716 -2.224 13.824 1.00 87.75 178 GLU A C 1
ATOM 1391 O O . GLU A 1 178 ? -5.768 -1.626 13.617 1.00 87.75 178 GLU A O 1
ATOM 1396 N N . THR A 1 179 ? -4.228 -3.115 12.964 1.00 90.06 179 THR A N 1
ATOM 1397 C CA . THR A 1 179 ? -4.900 -3.427 11.694 1.00 90.06 179 THR A CA 1
ATOM 1398 C C . THR A 1 179 ? -5.486 -4.833 11.736 1.00 90.06 179 THR A C 1
ATOM 1400 O O . THR A 1 179 ? -4.842 -5.778 12.196 1.00 90.06 179 THR A O 1
ATOM 1403 N N . GLU A 1 180 ? -6.712 -4.983 11.245 1.00 92.81 180 GLU A N 1
ATOM 1404 C CA . GLU A 1 180 ? -7.388 -6.270 11.104 1.00 92.81 180 GLU A CA 1
ATOM 1405 C C . GLU A 1 180 ? -7.942 -6.406 9.685 1.00 92.81 180 GLU A C 1
ATOM 1407 O O . GLU A 1 180 ? -8.708 -5.560 9.225 1.00 92.81 180 GLU A O 1
ATOM 1412 N N . LEU A 1 181 ? -7.559 -7.476 8.992 1.00 93.81 181 LEU A N 1
ATOM 1413 C CA . LEU A 1 181 ? -8.029 -7.786 7.647 1.00 93.81 181 LEU A CA 1
ATOM 1414 C C . LEU A 1 181 ? -9.134 -8.840 7.714 1.00 93.81 181 LEU A C 1
ATOM 1416 O O . LEU A 1 181 ? -8.944 -9.929 8.262 1.00 93.81 181 LEU A O 1
ATOM 1420 N N . HIS A 1 182 ? -10.270 -8.519 7.106 1.00 93.50 182 HIS A N 1
ATOM 1421 C CA . HIS A 1 182 ? -11.431 -9.384 6.948 1.00 93.50 182 HIS A CA 1
ATOM 1422 C C . HIS A 1 182 ? -11.695 -9.631 5.466 1.00 93.50 182 HIS A C 1
ATOM 1424 O O . HIS A 1 182 ? -11.691 -8.711 4.658 1.00 93.50 182 HIS A O 1
ATOM 1430 N N . SER A 1 183 ? -11.955 -10.881 5.131 1.00 93.00 183 SER A N 1
ATOM 1431 C CA . SER A 1 183 ? -12.441 -11.354 3.845 1.00 93.00 183 SER A CA 1
ATOM 1432 C C . SER A 1 183 ? -13.935 -11.623 3.965 1.00 93.00 183 SER A C 1
ATOM 1434 O O . SER A 1 183 ? -14.380 -12.186 4.969 1.00 93.00 183 SER A O 1
ATOM 1436 N N . ILE A 1 184 ? -14.725 -11.262 2.955 1.00 91.81 184 ILE A N 1
ATOM 1437 C CA . ILE A 1 184 ? -16.156 -11.612 2.954 1.00 91.81 184 ILE A CA 1
ATOM 1438 C C . ILE A 1 184 ? -16.387 -13.120 2.803 1.00 91.81 184 ILE A C 1
ATOM 1440 O O . ILE A 1 184 ? -17.428 -13.617 3.221 1.00 91.81 184 ILE A O 1
ATOM 1444 N N . GLN A 1 185 ? -15.424 -13.851 2.236 1.00 90.44 185 GLN A N 1
ATOM 1445 C CA . GLN A 1 185 ? -15.528 -15.292 2.012 1.00 90.44 185 GLN A CA 1
ATOM 1446 C C . GLN A 1 185 ? -15.201 -16.104 3.265 1.00 90.44 185 GLN A C 1
ATOM 1448 O O . GLN A 1 185 ? -15.821 -17.136 3.508 1.00 90.44 185 GLN A O 1
ATOM 1453 N N . ARG A 1 186 ? -14.200 -15.672 4.044 1.00 87.62 186 ARG A N 1
ATOM 1454 C CA . ARG A 1 186 ? -13.641 -16.471 5.156 1.00 87.62 186 ARG A CA 1
ATOM 1455 C C . ARG A 1 186 ? -13.707 -15.778 6.518 1.00 87.62 186 ARG A C 1
ATOM 1457 O O . ARG A 1 186 ? -13.324 -16.372 7.522 1.00 87.62 186 ARG A O 1
ATOM 1464 N N . GLY A 1 187 ? -14.175 -14.532 6.577 1.00 90.19 187 GLY A N 1
ATOM 1465 C CA . GLY A 1 187 ? -14.154 -13.717 7.788 1.00 90.19 187 GLY A CA 1
ATOM 1466 C C . GLY A 1 187 ? -12.751 -13.186 8.083 1.00 90.19 187 GLY A C 1
ATOM 1467 O O . GLY A 1 187 ? -12.063 -12.683 7.199 1.00 90.19 187 GLY A O 1
ATOM 1468 N N . ARG A 1 188 ? -12.297 -13.261 9.334 1.00 91.94 188 ARG A N 1
ATOM 1469 C CA . ARG A 1 188 ? -11.009 -12.678 9.732 1.00 91.94 188 ARG A CA 1
ATOM 1470 C C . ARG A 1 188 ? -9.823 -13.433 9.120 1.00 91.94 188 ARG A C 1
ATOM 1472 O O . ARG A 1 188 ? -9.572 -14.577 9.481 1.00 91.94 188 ARG A O 1
ATOM 1479 N N . VAL A 1 189 ? -9.051 -12.748 8.277 1.00 90.94 189 VAL A N 1
ATOM 1480 C CA . VAL A 1 189 ? -7.836 -13.277 7.636 1.00 90.94 189 VAL A CA 1
ATOM 1481 C C . VAL A 1 189 ? -6.644 -13.151 8.575 1.00 90.94 189 VAL A C 1
ATOM 1483 O O . VAL A 1 189 ? -5.958 -14.130 8.856 1.00 90.94 189 VAL A O 1
ATOM 1486 N N . HIS A 1 190 ? -6.385 -11.939 9.070 1.00 91.69 190 HIS A N 1
ATOM 1487 C CA . HIS A 1 190 ? -5.261 -11.693 9.965 1.00 91.69 190 HIS A CA 1
ATOM 1488 C C . HIS A 1 190 ? -5.466 -10.442 10.820 1.00 91.69 190 HIS A C 1
ATOM 1490 O O . HIS A 1 190 ? -6.187 -9.518 10.442 1.00 91.69 190 HIS A O 1
ATOM 1496 N N . ARG A 1 191 ? -4.809 -10.422 11.979 1.00 91.31 191 ARG A N 1
ATOM 1497 C CA . ARG A 1 191 ? -4.742 -9.280 12.887 1.00 91.31 191 ARG A CA 1
ATOM 1498 C C . ARG A 1 191 ? -3.277 -9.021 13.199 1.00 91.31 191 ARG A C 1
ATOM 1500 O O . ARG A 1 191 ? -2.615 -9.888 13.767 1.00 91.31 191 ARG A O 1
ATOM 1507 N N . TRP A 1 192 ? -2.800 -7.843 12.827 1.00 90.56 192 TRP A N 1
ATOM 1508 C CA . TRP A 1 192 ? -1.426 -7.435 13.086 1.00 90.56 192 TRP A CA 1
ATOM 1509 C C . TRP A 1 192 ? -1.265 -6.948 14.526 1.00 90.56 192 TRP A C 1
ATOM 1511 O O . TRP A 1 192 ? -2.224 -6.429 15.108 1.00 90.56 192 TRP A O 1
ATOM 1521 N N . PRO A 1 193 ? -0.069 -7.116 15.120 1.00 85.00 193 PRO A N 1
ATOM 1522 C CA . PRO A 1 193 ? 0.213 -6.579 16.440 1.00 85.00 193 PRO A CA 1
ATOM 1523 C C . PRO A 1 193 ? 0.142 -5.050 16.432 1.00 85.00 193 PRO A C 1
ATOM 1525 O O . PRO A 1 193 ? 0.299 -4.399 15.401 1.00 85.00 193 PRO A O 1
ATOM 1528 N N . VAL A 1 194 ? -0.059 -4.482 17.617 1.00 82.44 194 VAL A N 1
ATOM 1529 C CA . VAL A 1 194 ? -0.067 -3.034 17.821 1.00 82.44 194 VAL A CA 1
ATOM 1530 C C . VAL A 1 194 ? 1.273 -2.436 17.385 1.00 82.44 194 VAL A C 1
ATOM 1532 O O . VAL A 1 194 ? 2.321 -2.826 17.906 1.00 82.44 194 VAL A O 1
ATOM 1535 N N . ARG A 1 195 ? 1.239 -1.460 16.471 1.00 80.06 195 ARG A N 1
ATOM 1536 C CA . ARG A 1 195 ? 2.413 -0.672 16.074 1.00 80.06 195 ARG A CA 1
ATOM 1537 C C . ARG A 1 195 ? 2.278 0.774 16.518 1.00 80.06 195 ARG A C 1
ATOM 1539 O O . ARG A 1 195 ? 1.219 1.380 16.376 1.00 80.06 195 ARG A O 1
ATOM 1546 N N . MET A 1 196 ? 3.362 1.335 17.038 1.00 76.25 196 MET A N 1
ATOM 1547 C CA . MET A 1 196 ? 3.434 2.764 17.340 1.00 76.25 196 MET A CA 1
ATOM 1548 C C . MET A 1 196 ? 3.529 3.554 16.031 1.00 76.25 196 MET A C 1
ATOM 1550 O O . MET A 1 196 ? 4.248 3.140 15.118 1.00 76.25 196 MET A O 1
ATOM 1554 N N . GLY A 1 197 ? 2.797 4.666 15.930 1.00 64.06 197 GLY A N 1
ATOM 1555 C CA . GLY A 1 197 ? 2.908 5.570 14.788 1.00 64.06 197 GLY A CA 1
ATOM 1556 C C . GLY A 1 197 ? 4.325 6.132 14.665 1.00 64.06 197 GLY A C 1
ATOM 1557 O O . GLY A 1 197 ? 5.007 6.359 15.663 1.00 64.06 197 GLY A O 1
ATOM 1558 N N . THR A 1 198 ? 4.788 6.349 13.435 1.00 62.25 198 THR A N 1
ATOM 1559 C CA . THR A 1 198 ? 6.147 6.860 13.164 1.00 62.25 198 THR A CA 1
ATOM 1560 C C . THR A 1 198 ? 6.167 8.325 12.724 1.00 62.25 198 THR A C 1
ATOM 1562 O O . THR A 1 198 ? 7.236 8.869 12.453 1.00 62.25 198 THR A O 1
ATOM 1565 N N . ARG A 1 199 ? 5.006 8.989 12.626 1.00 54.62 199 ARG A N 1
ATOM 1566 C CA . ARG A 1 199 ? 4.921 10.401 12.226 1.00 54.62 199 ARG A CA 1
ATOM 1567 C C . ARG A 1 199 ? 5.276 11.342 13.381 1.00 54.62 199 ARG A C 1
ATOM 1569 O O . ARG A 1 199 ? 4.434 11.601 14.241 1.00 54.62 199 ARG A O 1
ATOM 1576 N N . SER A 1 200 ? 6.511 11.845 13.388 1.00 46.41 200 SER A N 1
ATOM 1577 C CA . SER A 1 200 ? 6.968 12.864 14.342 1.00 46.41 200 SER A CA 1
ATOM 1578 C C . SER A 1 200 ? 6.035 14.074 14.305 1.00 46.41 200 SER A C 1
ATOM 1580 O O . SER A 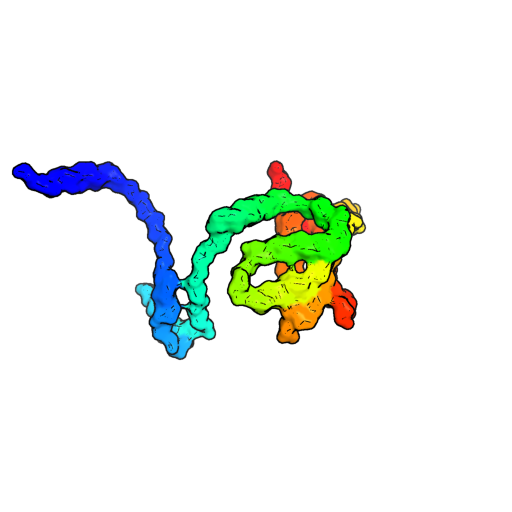1 200 ? 5.834 14.668 13.246 1.00 46.41 200 SER A O 1
ATOM 1582 N N . THR A 1 201 ? 5.442 14.420 15.445 1.00 50.03 201 THR A N 1
ATOM 1583 C CA . THR A 1 201 ? 4.734 15.690 15.621 1.00 50.03 201 THR A CA 1
ATOM 1584 C C . THR A 1 201 ? 5.79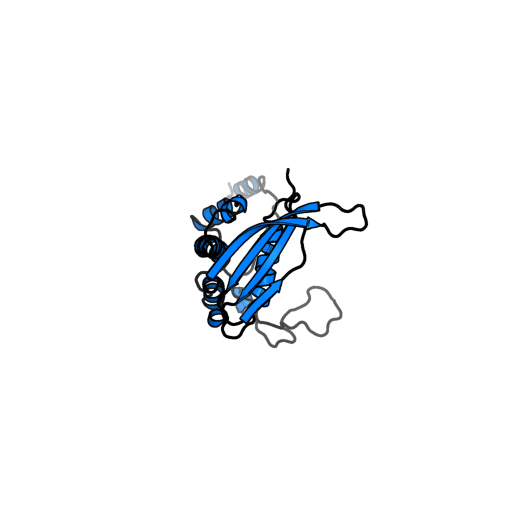0 16.769 15.824 1.00 50.03 201 THR A C 1
ATOM 1586 O O . THR A 1 201 ? 6.403 16.812 16.889 1.00 50.03 201 THR A O 1
ATOM 1589 N N . VAL A 1 202 ? 6.055 17.554 14.780 1.00 39.34 202 VAL A N 1
ATOM 1590 C CA . VAL A 1 202 ? 6.811 18.813 14.869 1.00 39.34 202 VAL A CA 1
ATOM 1591 C C . VAL A 1 202 ? 5.819 19.940 15.099 1.00 39.34 202 VAL A C 1
ATOM 1593 O O . VAL A 1 202 ? 4.747 19.886 14.450 1.00 39.34 202 VAL A O 1
#

=== Feature glossary ===
Key to the feature types in this record:

— What the protein is —

Primary structure: the covalent order of the twenty standard amino acids along the backbone. Two proteins with the same sequence will (almost always) fold to the same structure; two with 30% identity often share a fold but not the details.

Database cross-references. InterPro integrates a dozen domain/family signature databases into unified entries with residue-range hits. GO terms attach function/process/location labels with evidence codes. CATH codes position the fold in a four-level structural taxonomy. Organism is the NCBI-taxonomy species name.

— Where its atoms are —

The mmCIF block holds the 3D Cartesian coordinates of each backbone atom (N, Cα, C, O) in ångströms. mmCIF is the PDB's canonical archive format — a tagged-loop text representation of the atomic model.

Six rendered views show the 3D structure from the faces of a cube — i.e. along ±x, ±y, ±z. Rendering representation is drawn randomly per protein from cartoon (sec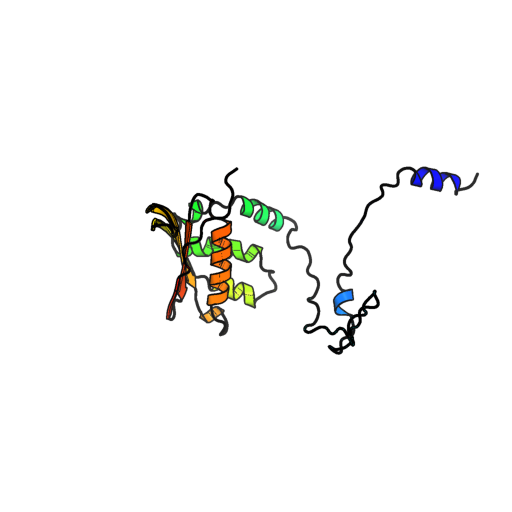ondary-structure ribbons), sticks (backbone bonds), or molecular surface; coloring is either N→C rainbow (blue at the N-terminus through red at the C-terminus) or one color per chain.

— Local backbone conformation —

DSSP 8-state secondary structure assigns each residue one of H (α-helix), G (3₁₀-helix), I (π-helix), E (extended β-strand), B (isolated β-bridge), T (hydrogen-bonded turn), S (bend), or '-' (coil). The assignment is computed from backbone hydrogen-bond geometry via the Kabsch–Sander algorithm.

P-SEA three-state annotation labels each residue as helix, strand, or coil based purely on the geometry of the Cα trace. It serves as a fallback when the full backbone (and thus DSSP) is unavailable.

The φ/ψ torsion pair specifies the backbone conformation at each residue. φ rotates about the N–Cα bond, ψ about the Cα–C bond. Steric clashes forbid most of the (φ, ψ) plane — the allowed regions (α-helix basin, β-sheet basin, left-handed helix) are the Ramachandran-allowed regions.

— Global shape and packing —

The geometric summary reports three shape descriptors. Rg (radius of gyration) measures how spread out the Cα atoms are about their centre of mass; compact globular proteins have small Rg, elongated or unfolded ones large. Cα contacts (<8 Å, |i−j|>4) count long-range residue pairs in spatial proximity — high for tightly packed folds, near zero for rods or random coil. The bounding-box extents give the protein's footprint along x, y, z in Å.

Accessible surface area quantifies burial. A residue with SASA near zero is packed into the hydrophobic core; one with SASA >100 Å² sits on the surface. Computed here via the Shrake–Rupley numerical algorithm with a 1.4 Å probe.

Plot images: a contact map (which residues are close in 3D, as an N×N binary image), a Ramachandran scatter (backbone torsion angles, revealing secondary-structure composition at a glance), and — for AlphaFold structures — a PAE heatmap (pairwise prediction confidence).

— Structural neighborhood —

The Foldseek 3Di string encodes local tertiary geometry as a 20-letter alphabet — one character per residue — derived from the relative positions of nearby Cα atoms. Unlike the amino-acid sequence, 3Di is a direct function of the 3D structure, so two proteins with the same fold have similar 3Di strings even at low sequence identity.

Nearest PDB neighbors are the top structural matches found by Foldseek when searching this structure against the entire Protein Data Bank. Each hit reports a TM-score (0 to 1; >0.5 almost always implies the same fold) and an E-value. These are *structural* homologs — they may share no detectable sequence similarity.

— Confidence and disorder —

For AlphaFold models, the B-factor field carries pLDDT — the model's own estimate of local accuracy on a 0–100 scale. Regions with pLDDT<50 should be treated as essentially unmodeled; they often correspond to intrinsically disordered segments.

B-factor (Debye–Waller factor) reflects atomic displacement in the crystal lattice. It is an experimental observable (units Å²), not a prediction; low values mean the atom is pinned down, high values mean it moves or is heterogeneous across the crystal.

Predicted aligned error is AlphaFold's pairwise confidence. Unlike pLDDT (per-residue), PAE is per-residue-pair and captures whether two parts of the structure are correctly placed relative to each other. Units are ångströms of expected positional error.